Protein AF-A0A9C7CEQ0-F1 (afdb_monomer_lite)

Radius of gyration: 39.64 Å; chains: 1; bounding box: 91×152×67 Å

Structure (mmCIF, N/CA/C/O backbone):
data_AF-A0A9C7CEQ0-F1
#
_entry.id   AF-A0A9C7CEQ0-F1
#
loop_
_atom_site.group_PDB
_atom_site.id
_atom_site.type_symbol
_atom_site.label_atom_id
_atom_site.label_alt_id
_atom_site.label_comp_id
_atom_site.label_asym_id
_atom_site.label_entity_id
_atom_site.label_seq_id
_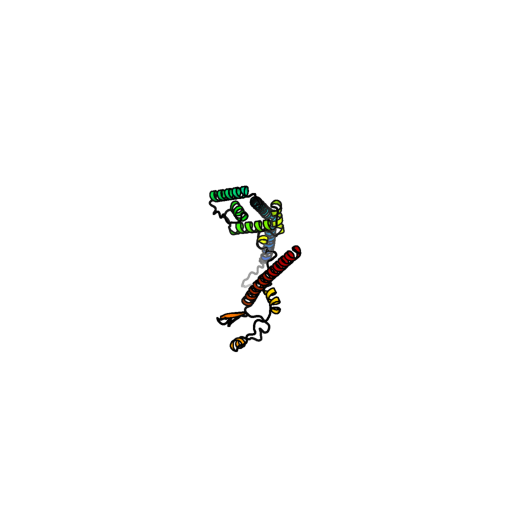atom_site.pdbx_PDB_ins_code
_atom_site.Cartn_x
_atom_site.Cartn_y
_atom_site.Cartn_z
_atom_site.occupancy
_atom_site.B_iso_or_equiv
_atom_site.auth_seq_id
_atom_site.auth_comp_id
_atom_site.auth_asym_id
_atom_site.auth_atom_id
_atom_site.pdbx_PDB_model_num
ATOM 1 N N . MET A 1 1 ? 65.829 101.430 -31.791 1.00 40.03 1 MET A N 1
ATOM 2 C CA . MET A 1 1 ? 65.651 100.813 -33.121 1.00 40.03 1 MET A CA 1
ATOM 3 C C . MET A 1 1 ? 64.363 100.009 -33.039 1.00 40.03 1 MET A C 1
ATOM 5 O O . MET A 1 1 ? 64.304 99.081 -32.248 1.00 40.03 1 MET A O 1
ATOM 9 N N . ASN A 1 2 ? 63.306 100.500 -33.686 1.00 38.31 2 ASN A N 1
ATOM 10 C CA . ASN A 1 2 ? 61.905 100.096 -33.511 1.00 38.31 2 ASN A CA 1
ATOM 11 C C . ASN A 1 2 ? 61.427 99.302 -34.740 1.00 38.31 2 ASN A C 1
ATOM 13 O O . ASN A 1 2 ? 61.714 99.729 -35.856 1.00 38.31 2 ASN A O 1
ATOM 17 N N . THR A 1 3 ? 60.672 98.219 -34.539 1.00 38.00 3 THR A N 1
ATOM 18 C CA . THR A 1 3 ? 59.706 97.583 -35.480 1.00 38.00 3 THR A CA 1
ATOM 19 C C . THR A 1 3 ? 59.071 96.418 -34.698 1.00 38.00 3 THR A C 1
ATOM 21 O O . THR A 1 3 ? 59.780 95.487 -34.349 1.00 38.00 3 THR A O 1
ATOM 24 N N . LEU A 1 4 ? 57.880 96.480 -34.087 1.00 37.47 4 LEU A N 1
ATOM 25 C CA . LEU A 1 4 ? 56.490 96.680 -34.539 1.00 37.47 4 LEU A CA 1
ATOM 26 C C . LEU A 1 4 ? 55.966 95.695 -35.608 1.00 37.47 4 LEU A C 1
ATOM 28 O O . LEU A 1 4 ? 56.275 95.835 -36.784 1.00 37.47 4 LEU A O 1
ATOM 32 N N . MET A 1 5 ? 55.034 94.849 -35.129 1.00 36.44 5 MET A N 1
ATOM 33 C CA . MET A 1 5 ? 53.676 94.563 -35.648 1.00 36.44 5 MET A CA 1
ATOM 34 C C . MET A 1 5 ? 53.351 93.285 -36.461 1.00 36.44 5 MET A C 1
ATOM 36 O O . MET A 1 5 ? 53.980 92.978 -37.465 1.00 36.44 5 MET A O 1
ATOM 40 N N . ASN A 1 6 ? 52.206 92.707 -36.031 1.00 36.84 6 ASN A N 1
ATOM 41 C CA . ASN A 1 6 ? 51.190 91.838 -36.672 1.00 36.84 6 ASN A CA 1
ATOM 42 C C . ASN A 1 6 ? 51.368 90.305 -36.568 1.00 36.84 6 ASN A C 1
ATOM 44 O O . ASN A 1 6 ? 52.335 89.760 -37.079 1.00 36.84 6 ASN A O 1
ATOM 48 N N . ALA A 1 7 ? 50.567 89.596 -35.744 1.00 40.81 7 ALA A N 1
ATOM 49 C CA . ALA A 1 7 ? 49.148 89.157 -35.900 1.00 40.81 7 ALA A CA 1
ATOM 50 C C . ALA A 1 7 ? 49.041 87.964 -36.891 1.00 40.81 7 ALA A C 1
ATOM 52 O O . ALA A 1 7 ? 49.636 88.032 -37.955 1.00 40.81 7 ALA A O 1
ATOM 53 N N . VAL A 1 8 ? 48.391 86.817 -36.634 1.00 35.06 8 VAL A N 1
ATOM 54 C CA . VAL A 1 8 ? 47.000 86.547 -36.211 1.00 35.06 8 VAL A CA 1
ATOM 55 C C . VAL A 1 8 ? 46.866 85.086 -35.698 1.00 35.06 8 VAL A C 1
ATOM 57 O O . VAL A 1 8 ? 47.654 84.213 -36.047 1.00 35.06 8 VAL A O 1
ATOM 60 N N . GLU A 1 9 ? 45.843 84.889 -34.866 1.00 39.41 9 GLU A N 1
ATOM 61 C CA . GLU A 1 9 ? 45.249 83.712 -34.202 1.00 39.41 9 GLU A CA 1
ATOM 62 C C . GLU A 1 9 ? 45.151 82.378 -34.978 1.00 39.41 9 GLU A C 1
ATOM 64 O O . GLU A 1 9 ? 44.884 82.379 -36.176 1.00 39.41 9 GLU A O 1
ATOM 69 N N . THR A 1 10 ? 45.151 81.236 -34.261 1.00 35.00 10 THR A N 1
ATOM 70 C CA . THR A 1 10 ? 43.957 80.348 -34.169 1.00 35.00 10 THR A CA 1
ATOM 71 C C . THR A 1 10 ? 44.070 79.251 -33.085 1.00 35.00 10 THR A C 1
ATOM 73 O O . THR A 1 10 ? 44.996 78.449 -33.068 1.00 35.00 10 THR A O 1
ATOM 76 N N . THR A 1 11 ? 43.082 79.261 -32.180 1.00 35.56 11 THR A N 1
ATOM 77 C CA . THR A 1 11 ? 42.392 78.151 -31.475 1.00 35.56 11 THR A CA 1
ATOM 78 C C . THR A 1 11 ? 43.090 76.808 -31.216 1.00 35.56 11 THR A C 1
ATOM 80 O O . THR A 1 11 ? 43.287 76.019 -32.131 1.00 35.56 11 THR A O 1
ATOM 83 N N . ALA A 1 12 ? 43.211 76.436 -29.934 1.00 36.47 12 ALA A N 1
ATOM 84 C CA . ALA A 1 12 ? 42.316 75.463 -29.278 1.00 36.47 12 ALA A CA 1
ATOM 85 C C . ALA A 1 12 ? 42.813 75.134 -27.856 1.00 36.47 12 ALA A C 1
ATOM 87 O O . ALA A 1 12 ? 43.975 74.812 -27.623 1.00 36.47 12 ALA A O 1
ATOM 88 N N . THR A 1 13 ? 41.901 75.223 -26.894 1.00 36.41 13 THR A N 1
ATOM 89 C CA . THR A 1 13 ? 42.075 74.905 -25.474 1.00 36.41 13 THR A CA 1
ATOM 90 C C . THR A 1 13 ? 42.311 73.412 -25.241 1.00 36.41 13 THR A C 1
ATOM 92 O O . THR A 1 13 ? 41.391 72.620 -25.427 1.00 36.41 13 THR A O 1
ATOM 95 N N . ASN A 1 14 ? 43.482 73.040 -24.721 1.00 39.12 14 ASN A N 1
ATOM 96 C CA . ASN A 1 14 ? 43.695 71.752 -24.056 1.00 39.12 14 ASN A CA 1
ATOM 97 C C . ASN A 1 14 ? 43.699 71.960 -22.536 1.00 39.12 14 ASN A C 1
ATOM 99 O O . ASN A 1 14 ? 44.754 72.023 -21.910 1.00 39.12 14 ASN A O 1
ATOM 103 N N . ASN A 1 15 ? 42.508 72.063 -21.940 1.00 42.56 15 ASN A N 1
ATOM 104 C CA . ASN A 1 15 ? 42.350 71.858 -20.502 1.00 42.56 15 ASN A CA 1
ATOM 105 C C . ASN A 1 15 ? 42.186 70.358 -20.247 1.00 42.56 15 ASN A C 1
ATOM 107 O O . ASN A 1 15 ? 41.111 69.792 -20.431 1.00 42.56 15 ASN A O 1
ATOM 111 N N . VAL A 1 16 ? 43.270 69.723 -19.812 1.00 45.09 16 VAL A N 1
ATOM 112 C CA . VAL A 1 16 ? 43.238 68.388 -19.218 1.00 45.09 16 VAL A CA 1
ATOM 113 C C . VAL A 1 16 ? 42.640 68.518 -17.817 1.00 45.09 16 VAL A C 1
ATOM 115 O O . VAL A 1 16 ? 43.297 69.019 -16.910 1.00 45.09 16 VAL A O 1
ATOM 118 N N . VAL A 1 17 ? 41.410 68.042 -17.623 1.00 47.09 17 VAL A N 1
ATOM 119 C CA . VAL A 1 17 ? 40.952 67.566 -16.312 1.00 47.09 17 VAL A CA 1
ATOM 120 C C . VAL A 1 17 ? 40.347 66.187 -16.524 1.00 47.09 17 VAL A C 1
ATOM 122 O O . VAL A 1 17 ? 39.273 66.030 -17.099 1.00 47.09 17 VAL A O 1
ATOM 125 N N . LEU A 1 18 ? 41.107 65.189 -16.086 1.00 50.94 18 LEU A N 1
ATOM 126 C CA . LEU A 1 18 ? 40.718 63.792 -15.994 1.00 50.94 18 LEU A CA 1
ATOM 127 C C . LEU A 1 18 ? 39.465 63.672 -15.123 1.00 50.94 18 LEU A C 1
ATOM 129 O O . LEU A 1 18 ? 39.511 63.972 -13.932 1.00 50.94 18 LEU A O 1
ATOM 133 N N . ASN A 1 19 ? 38.368 63.188 -15.695 1.00 46.47 19 ASN A N 1
ATOM 134 C CA . ASN A 1 19 ? 37.317 62.565 -14.902 1.00 46.47 19 ASN A CA 1
ATOM 135 C C . ASN A 1 19 ? 36.720 61.380 -15.663 1.00 46.47 19 ASN A C 1
ATOM 137 O O . ASN A 1 19 ? 35.542 61.369 -16.020 1.00 46.47 19 ASN A O 1
ATOM 141 N N . ASP A 1 20 ? 37.559 60.373 -15.904 1.00 45.44 20 ASP A N 1
ATOM 142 C CA . ASP A 1 20 ? 37.075 59.041 -16.239 1.00 45.44 20 ASP A CA 1
ATOM 143 C C . ASP A 1 20 ? 36.383 58.462 -15.004 1.00 45.44 20 ASP A C 1
ATOM 145 O O . ASP A 1 20 ? 37.008 57.969 -14.061 1.00 45.44 20 ASP A O 1
ATOM 149 N N . LYS A 1 21 ? 35.049 58.509 -15.008 1.00 45.31 21 LYS A N 1
ATOM 150 C CA . LYS A 1 21 ? 34.253 57.591 -14.198 1.00 45.31 21 LYS A CA 1
ATOM 151 C C . LYS A 1 21 ? 34.567 56.179 -14.684 1.00 45.31 21 LYS A C 1
ATOM 153 O O . LYS A 1 21 ? 34.025 55.733 -15.693 1.00 45.31 21 LYS A O 1
ATOM 158 N N . MET A 1 22 ? 35.401 55.459 -13.939 1.00 41.03 22 MET A N 1
ATOM 159 C CA . MET A 1 22 ? 35.468 54.008 -14.054 1.00 41.03 22 MET A CA 1
ATOM 160 C C . MET A 1 22 ? 34.075 53.445 -13.758 1.00 41.03 22 MET A C 1
ATOM 162 O O . MET A 1 22 ? 33.611 53.464 -12.616 1.00 41.03 22 MET A O 1
ATOM 166 N N . ALA A 1 23 ? 33.395 52.960 -14.795 1.00 42.31 23 ALA A N 1
ATOM 167 C CA . ALA A 1 23 ? 32.248 52.083 -14.636 1.00 42.31 23 ALA A CA 1
ATOM 168 C C . ALA A 1 23 ? 32.724 50.851 -13.855 1.00 42.31 23 ALA A C 1
ATOM 170 O O . ALA A 1 23 ? 33.542 50.070 -14.342 1.00 42.31 23 ALA A O 1
ATOM 171 N N . GLN A 1 24 ? 32.279 50.724 -12.605 1.00 44.41 24 GLN A N 1
ATOM 172 C CA . GLN A 1 24 ? 32.677 49.611 -11.761 1.00 44.41 24 GLN A CA 1
ATOM 173 C C . GLN A 1 24 ? 32.138 48.295 -12.322 1.00 44.41 24 GLN A C 1
ATOM 175 O O . GLN A 1 24 ? 30.932 48.073 -12.410 1.00 44.41 24 GLN A O 1
ATOM 180 N N . ALA A 1 25 ? 33.056 47.385 -12.630 1.00 49.84 25 ALA A N 1
ATOM 181 C CA . ALA A 1 25 ? 32.772 45.969 -12.765 1.00 49.84 25 ALA A CA 1
ATOM 182 C C . ALA A 1 25 ? 32.557 45.353 -11.366 1.00 49.84 25 ALA A C 1
ATOM 184 O O . ALA A 1 25 ? 33.449 44.695 -10.838 1.00 49.84 25 ALA A O 1
ATOM 185 N N . SER A 1 26 ? 31.405 45.593 -10.728 1.00 48.88 26 SER A N 1
ATOM 186 C CA . SER A 1 26 ? 31.108 45.058 -9.381 1.00 48.88 26 SER A CA 1
ATOM 187 C C . SER A 1 26 ? 29.756 44.346 -9.230 1.00 48.88 26 SER A C 1
ATOM 189 O O . SER A 1 26 ? 29.472 43.804 -8.164 1.00 48.88 26 SER A O 1
ATOM 191 N N . ASP A 1 27 ? 28.951 44.222 -10.287 1.00 52.16 27 ASP A N 1
ATOM 192 C CA . ASP A 1 27 ? 27.544 43.821 -10.109 1.00 52.16 27 ASP A CA 1
ATOM 193 C C . ASP A 1 27 ? 27.256 42.304 -10.160 1.00 52.16 27 ASP A C 1
ATOM 195 O O . ASP A 1 27 ? 26.201 41.852 -9.727 1.00 52.16 27 ASP A O 1
ATOM 199 N N . LYS A 1 28 ? 28.183 41.458 -10.639 1.00 52.78 28 LYS A N 1
ATOM 200 C CA . LYS A 1 28 ? 27.935 39.997 -10.730 1.00 52.78 28 LYS A CA 1
ATOM 201 C C . LYS A 1 28 ? 28.341 39.205 -9.482 1.00 52.78 28 LYS A C 1
ATOM 203 O O . LYS A 1 28 ? 27.693 38.212 -9.158 1.00 52.78 28 LYS A O 1
ATOM 208 N N . SER A 1 29 ? 29.387 39.623 -8.765 1.00 56.84 29 SER A N 1
ATOM 209 C CA . SER A 1 29 ? 29.889 38.901 -7.583 1.00 56.84 29 SER A CA 1
ATOM 210 C C . SER A 1 29 ? 29.036 39.155 -6.338 1.00 56.84 29 SER A C 1
ATOM 212 O O . SER A 1 29 ? 28.739 38.219 -5.601 1.00 56.84 29 SER A O 1
ATOM 214 N N . HIS A 1 30 ? 28.568 40.390 -6.134 1.00 55.25 30 HIS A N 1
ATOM 215 C CA . HIS A 1 30 ? 27.697 40.744 -5.012 1.00 55.25 30 HIS A CA 1
ATOM 216 C C . HIS A 1 30 ? 26.319 40.067 -5.118 1.00 55.25 30 HIS A C 1
ATOM 218 O O . HIS A 1 30 ? 25.825 39.515 -4.137 1.00 55.25 30 HIS A O 1
ATOM 224 N N . VAL A 1 31 ? 25.733 40.013 -6.322 1.00 57.53 31 VAL A N 1
ATOM 225 C CA . VAL A 1 31 ? 24.459 39.315 -6.576 1.00 57.53 31 VAL A CA 1
ATOM 226 C C . VAL A 1 31 ? 24.580 37.806 -6.324 1.00 57.53 31 VAL A C 1
ATOM 228 O O . VAL A 1 31 ? 23.717 37.233 -5.662 1.00 57.53 31 VAL A O 1
ATOM 231 N N . ALA A 1 32 ? 25.669 37.163 -6.762 1.00 61.75 32 ALA A N 1
ATOM 232 C CA . ALA A 1 32 ? 25.901 35.735 -6.523 1.00 61.75 32 ALA A CA 1
ATOM 233 C C . ALA A 1 32 ? 26.154 35.404 -5.036 1.00 61.75 32 ALA A C 1
ATOM 235 O O . ALA A 1 32 ? 25.617 34.422 -4.524 1.00 61.75 32 ALA A O 1
ATOM 236 N N . ILE A 1 33 ? 26.916 36.240 -4.316 1.00 61.72 33 ILE A N 1
ATOM 237 C CA . ILE A 1 33 ? 27.158 36.083 -2.869 1.00 61.72 33 ILE A CA 1
ATOM 238 C C . ILE A 1 33 ? 25.854 36.253 -2.074 1.00 61.72 33 ILE A C 1
ATOM 240 O O . ILE A 1 33 ? 25.593 35.492 -1.141 1.00 61.72 33 ILE A O 1
ATOM 244 N N . ASN A 1 34 ? 25.009 37.212 -2.457 1.00 77.00 34 ASN A N 1
ATOM 245 C CA . ASN A 1 34 ? 23.714 37.431 -1.813 1.00 77.00 34 ASN A CA 1
ATOM 246 C C . ASN A 1 34 ? 22.713 36.310 -2.120 1.00 77.00 34 ASN A C 1
ATOM 248 O O . ASN A 1 34 ? 21.978 35.899 -1.224 1.00 77.00 34 ASN A O 1
ATOM 252 N N . ALA A 1 35 ? 22.735 35.750 -3.334 1.00 81.00 35 ALA A N 1
ATOM 253 C CA . ALA A 1 35 ? 21.936 34.577 -3.685 1.00 81.00 35 ALA A CA 1
ATOM 254 C C . ALA A 1 35 ? 22.348 33.335 -2.877 1.00 81.00 35 ALA A C 1
ATOM 256 O O . ALA A 1 35 ? 21.486 32.638 -2.349 1.00 81.00 35 ALA A O 1
ATOM 257 N N . GLY A 1 36 ? 23.652 33.086 -2.713 1.00 88.12 36 GLY A N 1
ATOM 258 C CA . GLY A 1 36 ? 24.150 31.975 -1.894 1.00 88.12 36 GLY A CA 1
ATOM 259 C C . GLY A 1 36 ? 23.735 32.085 -0.423 1.00 88.12 36 GLY A C 1
ATOM 260 O O 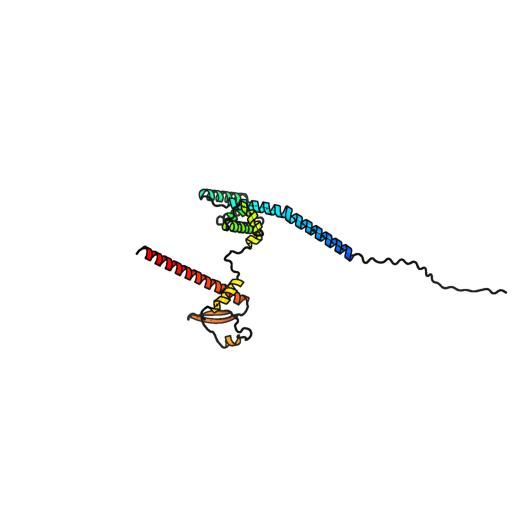. GLY A 1 36 ? 23.269 31.110 0.162 1.00 88.12 36 GLY A O 1
ATOM 261 N N . LYS A 1 37 ? 23.826 33.287 0.164 1.00 88.94 37 LYS A N 1
ATOM 262 C CA . LYS A 1 37 ? 23.358 33.541 1.539 1.00 88.94 37 LYS A CA 1
ATOM 263 C C . LYS A 1 37 ? 21.847 33.356 1.686 1.00 88.94 37 LYS A C 1
ATOM 265 O O . LYS A 1 37 ? 21.405 32.776 2.674 1.00 88.94 37 LYS A O 1
ATOM 270 N N . LEU A 1 38 ? 21.066 33.816 0.707 1.00 92.31 38 LEU A N 1
ATOM 271 C CA . LEU A 1 38 ? 19.616 33.625 0.701 1.00 92.31 38 LEU A CA 1
ATOM 272 C C . LEU A 1 38 ? 19.249 32.137 0.622 1.00 92.31 38 LEU A C 1
ATOM 274 O O . LEU A 1 38 ? 18.421 31.681 1.403 1.00 92.31 38 LEU A O 1
ATOM 278 N N . LEU A 1 39 ? 19.899 31.369 -0.258 1.00 94.62 39 LEU A N 1
ATOM 279 C CA . LEU A 1 39 ? 19.680 29.924 -0.372 1.00 94.62 39 LEU A CA 1
ATOM 280 C C . LEU A 1 39 ? 20.029 29.183 0.924 1.00 94.62 39 LEU A C 1
ATOM 282 O O . LEU A 1 39 ? 19.255 28.334 1.354 1.00 94.62 39 LEU A O 1
ATOM 286 N N . ALA A 1 40 ? 21.137 29.542 1.580 1.00 94.88 40 ALA A N 1
ATOM 287 C CA . ALA A 1 40 ? 21.509 28.963 2.871 1.00 94.88 40 ALA A CA 1
ATOM 288 C C . ALA A 1 40 ? 20.482 29.290 3.972 1.00 94.88 40 ALA A C 1
ATOM 290 O O . ALA A 1 40 ? 20.144 28.426 4.778 1.00 94.88 40 ALA A O 1
ATOM 291 N N . SER A 1 41 ? 19.938 30.513 3.982 1.00 95.12 41 SER A N 1
ATOM 292 C CA . SER A 1 41 ? 18.856 30.888 4.903 1.00 95.12 41 SER A CA 1
ATOM 293 C C . SER A 1 41 ? 17.587 30.077 4.638 1.00 95.12 41 SER A C 1
ATOM 295 O O . SER A 1 41 ? 17.008 29.532 5.569 1.00 95.12 41 SER A O 1
ATOM 297 N N . MET A 1 42 ? 17.182 29.940 3.371 1.00 96.62 42 MET A N 1
ATOM 298 C CA . MET A 1 42 ? 16.008 29.145 2.994 1.00 96.62 42 MET A CA 1
ATOM 299 C C . MET A 1 42 ? 16.186 27.658 3.324 1.00 96.62 42 MET A C 1
ATOM 301 O O . MET A 1 42 ? 15.228 26.984 3.700 1.00 96.62 42 MET A O 1
ATOM 305 N N . GLU A 1 43 ? 17.404 27.128 3.197 1.00 95.81 43 GLU A N 1
ATOM 306 C CA . GLU A 1 43 ? 17.721 25.770 3.629 1.00 95.81 43 GLU A CA 1
ATOM 307 C C . GLU A 1 43 ? 17.604 25.621 5.150 1.00 95.81 43 GLU A C 1
ATOM 309 O O . GLU A 1 43 ? 16.993 24.657 5.613 1.00 95.81 43 GLU A O 1
ATOM 314 N N . ALA A 1 44 ? 18.136 26.569 5.924 1.00 95.44 44 ALA A N 1
ATOM 315 C CA . ALA A 1 44 ? 18.005 26.564 7.377 1.00 95.44 44 ALA A CA 1
ATOM 316 C C . ALA A 1 44 ? 16.530 26.625 7.813 1.00 95.44 44 ALA A C 1
ATOM 318 O O . ALA A 1 44 ? 16.113 25.856 8.683 1.00 95.44 44 ALA A O 1
ATOM 319 N N . ASP A 1 45 ? 15.723 27.460 7.152 1.00 95.88 45 ASP A N 1
ATOM 320 C CA . ASP A 1 45 ? 14.279 27.551 7.386 1.00 95.88 45 ASP A CA 1
ATOM 321 C C . ASP A 1 45 ? 13.576 26.222 7.077 1.00 95.88 45 ASP A C 1
ATOM 323 O O . ASP A 1 45 ? 12.774 25.738 7.881 1.00 95.88 45 ASP A O 1
ATOM 327 N N . ARG A 1 46 ? 13.914 25.580 5.949 1.00 97.19 46 ARG A N 1
ATOM 328 C CA . ARG A 1 46 ? 13.398 24.251 5.586 1.00 97.19 46 ARG A CA 1
ATOM 329 C C . ARG A 1 46 ? 13.759 23.205 6.641 1.00 97.19 46 ARG A C 1
ATOM 331 O O . ARG A 1 46 ? 12.876 22.467 7.068 1.00 97.19 46 ARG A O 1
ATOM 338 N N . LEU A 1 47 ? 15.020 23.134 7.071 1.00 92.12 47 LEU A N 1
ATOM 339 C CA . LEU A 1 47 ? 15.479 22.166 8.076 1.00 92.12 47 LEU A CA 1
ATOM 340 C C . LEU A 1 47 ? 14.769 22.369 9.422 1.00 92.12 47 LEU A C 1
ATOM 342 O O . LEU A 1 47 ? 14.334 21.398 10.044 1.00 92.12 47 LEU A O 1
ATOM 346 N N . SER A 1 48 ? 14.601 23.625 9.842 1.00 94.94 48 SER A N 1
ATOM 347 C CA . SER A 1 48 ? 13.848 23.985 11.048 1.00 94.94 48 SER A CA 1
ATOM 348 C C . SER A 1 48 ? 12.378 23.562 10.943 1.00 94.94 48 SER A C 1
ATOM 350 O O . SER A 1 48 ? 11.834 22.923 11.847 1.00 94.94 48 SER A O 1
ATOM 352 N N . TRP A 1 49 ? 11.738 23.832 9.801 1.00 96.62 49 TRP A N 1
ATOM 353 C CA . TRP A 1 49 ? 10.362 23.413 9.536 1.00 96.62 49 TRP A CA 1
ATOM 354 C C . TRP A 1 49 ? 10.201 21.883 9.523 1.00 96.62 49 TRP A C 1
ATOM 356 O O . TRP A 1 49 ? 9.256 21.366 10.127 1.00 96.62 49 TRP A O 1
ATOM 366 N N . GLU A 1 50 ? 11.126 21.159 8.886 1.00 87.62 50 GLU A N 1
ATOM 367 C CA . GLU A 1 50 ? 11.131 19.693 8.805 1.00 87.62 50 GLU A CA 1
ATOM 368 C C . GLU A 1 50 ? 11.238 19.041 10.189 1.00 87.62 50 GLU A C 1
ATOM 370 O O . GLU A 1 50 ? 10.482 18.115 10.498 1.00 87.62 50 GLU A O 1
ATOM 375 N N . GLN A 1 51 ? 12.143 19.541 11.034 1.00 82.88 51 GLN A N 1
ATOM 376 C CA . GLN A 1 51 ? 12.391 18.999 12.374 1.00 82.88 51 GLN A CA 1
ATOM 377 C C . GLN A 1 51 ? 11.346 19.442 13.406 1.00 82.88 51 GLN A C 1
ATOM 379 O O . GLN A 1 51 ? 11.083 18.708 14.359 1.00 82.88 51 GLN A O 1
ATOM 384 N N . GLY A 1 52 ? 10.742 20.615 13.212 1.00 92.94 52 GLY A N 1
ATOM 385 C CA . GLY A 1 52 ? 9.703 21.164 14.074 1.00 92.94 52 GLY A CA 1
ATOM 386 C C . GLY A 1 52 ? 8.298 20.807 13.593 1.00 92.94 52 GLY A C 1
ATOM 387 O O . GLY A 1 52 ? 7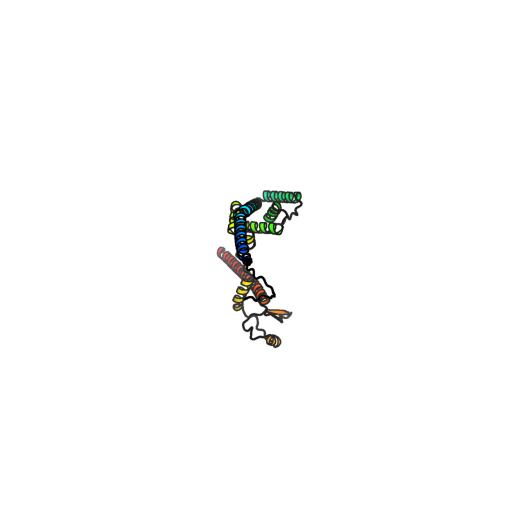.776 19.722 13.858 1.00 92.94 52 GLY A O 1
ATOM 388 N N . ALA A 1 53 ? 7.661 21.755 12.903 1.00 94.56 53 ALA A N 1
ATOM 389 C CA . ALA A 1 53 ? 6.235 21.705 12.584 1.00 94.56 53 ALA A CA 1
ATOM 390 C C . ALA A 1 53 ? 5.842 20.493 11.722 1.00 94.56 53 ALA A C 1
ATOM 392 O O . ALA A 1 53 ? 4.807 19.870 11.969 1.00 94.56 53 ALA A O 1
ATOM 393 N N . TYR A 1 54 ? 6.659 20.128 10.730 1.00 89.06 54 TYR A N 1
ATOM 394 C CA . TYR A 1 54 ? 6.368 18.990 9.859 1.00 89.06 54 TYR A CA 1
ATOM 395 C C . TYR A 1 54 ? 6.408 17.662 10.624 1.00 89.06 54 TYR A C 1
ATOM 397 O O . TYR A 1 54 ? 5.471 16.861 10.528 1.00 89.06 54 TYR A O 1
ATOM 405 N N . LYS A 1 55 ? 7.456 17.434 11.429 1.00 84.75 55 LYS A N 1
ATOM 406 C CA . LYS A 1 55 ? 7.568 16.242 12.279 1.00 84.75 55 LYS A CA 1
ATOM 407 C C . LYS A 1 55 ? 6.430 16.166 13.297 1.00 84.75 55 LYS A C 1
ATOM 409 O O . LYS A 1 55 ? 5.789 15.121 13.397 1.00 84.75 55 LYS A O 1
ATOM 414 N N . ALA A 1 56 ? 6.125 17.266 13.987 1.00 92.44 56 ALA A N 1
ATOM 415 C CA . ALA A 1 56 ? 5.033 17.325 14.959 1.00 92.44 56 ALA A CA 1
ATOM 416 C C . ALA A 1 56 ? 3.672 16.991 14.321 1.00 92.44 56 ALA A C 1
ATOM 418 O O . ALA A 1 56 ? 2.952 16.120 14.809 1.00 92.44 56 ALA A O 1
ATOM 419 N N . SER A 1 57 ? 3.360 17.591 13.168 1.00 94.38 57 SER A N 1
ATOM 420 C CA . SER A 1 57 ? 2.119 17.307 12.436 1.00 94.38 57 SER A CA 1
ATOM 421 C C . SER A 1 57 ? 2.022 15.840 11.994 1.00 94.38 57 SER A C 1
ATOM 423 O O . SER A 1 57 ? 0.964 15.209 12.094 1.00 94.38 57 SER A O 1
ATOM 425 N N . ASN A 1 58 ? 3.134 15.256 11.533 1.00 90.50 58 ASN A N 1
ATOM 426 C CA . ASN A 1 58 ? 3.184 13.841 11.174 1.00 90.50 58 ASN A CA 1
ATOM 427 C C . ASN A 1 58 ? 2.974 12.926 12.386 1.00 90.50 58 ASN A C 1
ATOM 429 O O . ASN A 1 58 ? 2.259 11.929 12.258 1.00 90.50 58 ASN A O 1
ATOM 433 N N . LEU A 1 59 ? 3.549 13.266 13.541 1.00 89.06 59 LEU A N 1
ATOM 434 C CA . LEU A 1 59 ? 3.375 12.518 14.782 1.00 89.06 59 LEU A CA 1
ATOM 435 C C . LEU A 1 59 ? 1.905 12.512 15.221 1.00 89.06 59 LEU A C 1
ATOM 437 O O . LEU A 1 59 ? 1.344 11.442 15.451 1.00 89.06 59 LEU A O 1
ATOM 441 N N . GLU A 1 60 ? 1.249 13.673 15.253 1.00 94.19 60 GLU A N 1
ATOM 442 C CA . GLU A 1 60 ? -0.177 13.786 15.596 1.00 94.19 60 GLU A CA 1
ATOM 443 C C . GLU A 1 60 ? -1.064 12.979 14.639 1.00 94.19 60 GLU A C 1
ATOM 445 O O . GLU A 1 60 ? -1.961 12.237 15.056 1.00 94.19 60 GLU A O 1
ATOM 450 N N . ARG A 1 61 ? -0.780 13.046 13.332 1.00 95.25 61 ARG A N 1
ATOM 451 C CA . ARG A 1 61 ? -1.461 12.210 12.337 1.00 95.25 61 ARG A CA 1
ATOM 452 C C . ARG A 1 61 ? -1.253 10.722 12.625 1.00 95.25 61 ARG A C 1
ATOM 454 O O . ARG A 1 61 ? -2.210 9.951 12.547 1.00 95.25 61 ARG A O 1
ATOM 461 N N . ASN A 1 62 ? -0.028 10.300 12.927 1.00 93.44 62 ASN A N 1
ATOM 462 C CA . ASN A 1 62 ? 0.284 8.900 13.207 1.00 93.44 62 ASN A CA 1
ATOM 463 C C . ASN A 1 62 ? -0.407 8.420 14.499 1.00 93.44 62 ASN A C 1
ATOM 465 O O . ASN A 1 62 ? -0.913 7.299 14.537 1.00 93.44 62 ASN A O 1
ATOM 469 N N . GLN A 1 63 ? -0.546 9.279 15.512 1.00 94.38 63 GLN A N 1
ATOM 470 C CA . GLN A 1 63 ? -1.346 8.998 16.711 1.00 94.38 63 GLN A CA 1
ATOM 471 C C . GLN A 1 63 ? -2.838 8.828 16.384 1.00 94.38 63 GLN A C 1
ATOM 473 O O . GLN A 1 63 ? -3.509 7.957 16.941 1.00 94.38 63 GLN A O 1
ATOM 478 N N . LEU A 1 64 ? -3.380 9.617 15.453 1.00 96.31 64 LEU A N 1
ATOM 479 C CA . LEU A 1 64 ? -4.758 9.438 14.991 1.00 96.31 64 LEU A CA 1
ATOM 480 C C . LEU A 1 64 ? -4.939 8.109 14.240 1.00 96.31 64 LEU A C 1
ATOM 482 O O . LEU A 1 64 ? -5.949 7.425 14.418 1.00 96.31 64 LEU A O 1
ATOM 486 N N . LEU A 1 65 ? -3.945 7.707 13.444 1.00 97.19 65 LEU A N 1
ATOM 487 C CA . LEU A 1 65 ? -3.916 6.390 12.804 1.00 97.19 65 LEU A CA 1
ATOM 488 C C . LEU A 1 65 ? -3.832 5.253 13.832 1.00 97.19 65 LEU A C 1
ATOM 490 O O . LEU A 1 65 ? -4.520 4.248 13.661 1.00 97.19 65 LEU A O 1
ATOM 494 N N . ALA A 1 66 ? -3.086 5.428 14.926 1.00 96.56 66 ALA A N 1
ATOM 495 C CA . ALA A 1 66 ? -3.028 4.461 16.024 1.00 96.56 66 ALA A CA 1
ATOM 496 C C . ALA A 1 66 ? -4.407 4.260 16.662 1.00 96.56 66 ALA A C 1
ATOM 498 O O . ALA A 1 66 ? -4.869 3.130 16.793 1.00 96.56 66 ALA A O 1
ATOM 499 N N . LYS A 1 67 ? -5.132 5.352 16.935 1.00 97.62 67 LYS A N 1
ATOM 500 C CA . LYS A 1 67 ? -6.523 5.288 17.422 1.00 97.62 67 LYS A CA 1
ATOM 501 C C . LYS A 1 67 ? -7.446 4.563 16.437 1.00 97.62 67 LYS A C 1
ATOM 503 O O . LYS A 1 67 ? -8.294 3.775 16.854 1.00 97.62 67 LYS A O 1
ATOM 508 N N . CYS A 1 68 ? -7.269 4.782 15.130 1.00 97.44 68 CYS A N 1
ATOM 509 C CA . CYS A 1 68 ? -8.018 4.052 14.101 1.00 97.44 68 CYS A CA 1
ATOM 510 C C . CYS A 1 68 ? -7.718 2.546 14.130 1.00 97.44 68 CYS A C 1
ATOM 512 O O . CYS A 1 68 ? -8.633 1.741 13.937 1.00 97.44 68 CYS A O 1
ATOM 514 N N . LEU A 1 69 ? -6.458 2.165 14.359 1.00 96.75 69 LEU A N 1
ATOM 515 C CA . LEU A 1 69 ? -6.045 0.768 14.474 1.00 96.75 69 LEU A CA 1
ATOM 516 C C . LEU A 1 69 ? -6.665 0.114 15.712 1.00 96.75 69 LEU A C 1
ATOM 518 O O . LEU A 1 69 ? -7.313 -0.919 15.568 1.00 96.75 69 LEU A O 1
ATOM 522 N N . THR A 1 70 ? -6.578 0.759 16.881 1.00 96.69 70 THR A N 1
ATOM 523 C CA . THR A 1 70 ? -7.226 0.299 18.123 1.00 96.69 70 THR A CA 1
ATOM 524 C C . THR A 1 70 ? -8.724 0.088 17.923 1.00 96.69 70 THR A C 1
ATOM 526 O O . THR A 1 70 ? -9.244 -0.987 18.206 1.00 96.69 70 THR A O 1
ATOM 529 N N . PHE A 1 71 ? -9.425 1.075 17.356 1.00 96.69 71 PHE A N 1
ATOM 530 C CA . PHE A 1 71 ? -10.865 0.969 17.106 1.00 96.69 71 PHE A CA 1
ATOM 531 C C . PHE A 1 71 ? -11.212 -0.173 16.135 1.00 96.69 71 PHE A C 1
ATOM 533 O O . PHE A 1 71 ? -12.313 -0.721 16.182 1.00 96.69 71 PHE A O 1
ATOM 540 N N . SER A 1 72 ? -10.284 -0.542 15.248 1.00 95.75 72 SER A N 1
ATOM 541 C CA . SER A 1 72 ? -10.452 -1.612 14.257 1.00 95.75 72 SER A CA 1
ATOM 542 C C . SER A 1 72 ? -10.067 -3.004 14.768 1.00 95.75 72 SER A C 1
ATOM 544 O O . SER A 1 72 ? -10.176 -3.954 13.994 1.00 95.75 72 SER A O 1
ATOM 546 N N . GLY A 1 73 ? -9.641 -3.127 16.029 1.00 92.81 73 GLY A N 1
ATOM 547 C CA . GLY A 1 73 ? -9.173 -4.376 16.628 1.00 92.81 73 GLY A CA 1
ATOM 548 C C . GLY A 1 73 ? -10.217 -5.495 16.679 1.00 92.81 73 GLY A C 1
ATOM 549 O O . GLY A 1 73 ? -11.392 -5.324 16.324 1.00 92.81 73 GLY A O 1
ATOM 550 N N . GLU A 1 74 ? -9.770 -6.667 17.110 1.00 91.25 74 GLU A N 1
ATOM 551 C CA . GLU A 1 74 ? -10.635 -7.827 17.316 1.00 91.25 74 GLU A CA 1
ATOM 552 C C . GLU A 1 74 ? -11.609 -7.570 18.472 1.00 91.25 74 GLU A C 1
ATOM 554 O O . GLU A 1 74 ? -11.265 -6.934 19.464 1.00 91.25 74 GLU A O 1
ATOM 559 N N . LEU A 1 75 ? -12.852 -8.014 18.304 1.00 93.31 75 LEU A N 1
ATOM 560 C CA . LEU A 1 75 ? -13.946 -7.845 19.259 1.00 93.31 75 LEU A CA 1
ATOM 561 C C . LEU A 1 75 ? -14.828 -9.092 19.213 1.00 93.31 75 LEU A C 1
ATOM 563 O O . LEU A 1 75 ? -14.855 -9.791 18.194 1.00 93.31 75 LEU A O 1
ATOM 567 N N . SER A 1 76 ? -15.628 -9.323 20.256 1.00 95.38 76 SER A N 1
ATOM 568 C CA . SER A 1 76 ? -16.661 -10.360 20.214 1.00 95.38 76 SER A CA 1
ATOM 569 C C . SER A 1 76 ? -17.680 -10.102 19.090 1.00 95.38 76 SER A C 1
ATOM 571 O O . SER A 1 76 ? -17.773 -9.006 18.520 1.00 95.38 76 SER A O 1
ATOM 573 N N . VAL A 1 77 ? -18.495 -11.109 18.756 1.00 92.69 77 VAL A N 1
ATOM 574 C CA . VAL A 1 77 ? -19.530 -10.977 17.714 1.00 92.69 77 VAL A CA 1
ATOM 575 C C . VAL A 1 77 ? -20.545 -9.880 18.063 1.00 92.69 77 VAL A C 1
ATOM 577 O O . VAL A 1 77 ? -20.953 -9.121 17.181 1.00 92.69 77 VAL A O 1
ATOM 580 N N . ALA A 1 78 ? -20.941 -9.773 19.335 1.00 94.75 78 ALA A N 1
ATOM 581 C CA . ALA A 1 78 ? -21.899 -8.770 19.797 1.00 94.75 78 ALA A CA 1
ATOM 582 C C . ALA A 1 78 ? -21.328 -7.347 19.667 1.00 94.75 78 ALA A C 1
ATOM 584 O O . ALA A 1 78 ? -21.935 -6.487 19.024 1.00 94.75 78 ALA A O 1
ATOM 585 N N . GLU A 1 79 ? -20.115 -7.127 20.172 1.00 94.94 79 GLU A N 1
ATOM 586 C CA . GLU A 1 79 ? -19.427 -5.833 20.102 1.00 94.94 79 GLU A CA 1
ATOM 587 C C . GLU A 1 79 ? -19.099 -5.437 18.655 1.00 94.94 79 GLU A C 1
ATOM 589 O O . GLU A 1 79 ? -19.253 -4.280 18.263 1.00 94.94 79 GLU A O 1
ATOM 594 N N . SER A 1 80 ? -18.725 -6.398 17.804 1.00 93.62 80 SER A N 1
ATOM 595 C CA . SER A 1 80 ? -18.482 -6.159 16.376 1.00 93.62 80 SER A CA 1
ATOM 596 C C . SER A 1 80 ? -19.733 -5.683 15.630 1.00 93.62 80 SER A C 1
ATOM 598 O O . SER A 1 80 ? -19.634 -4.817 14.746 1.00 93.62 80 SER A O 1
ATOM 600 N N . LYS A 1 81 ? -20.915 -6.216 15.979 1.00 93.81 81 LYS A N 1
ATOM 601 C CA . LYS A 1 81 ? -22.204 -5.744 15.446 1.00 93.81 81 LYS A CA 1
ATOM 602 C C . LYS A 1 81 ? -22.493 -4.321 15.917 1.00 93.81 81 LYS A C 1
ATOM 604 O O . LYS A 1 81 ? -22.806 -3.472 15.084 1.00 93.81 81 LYS A O 1
ATOM 609 N N . GLN A 1 82 ? -22.309 -4.043 17.208 1.00 95.69 82 GLN A N 1
ATOM 610 C CA . GLN A 1 82 ? -22.523 -2.712 17.779 1.00 95.69 82 GLN A CA 1
ATOM 611 C C . GLN A 1 82 ? -21.588 -1.662 17.161 1.00 95.69 82 GLN A C 1
ATOM 613 O O . GLN A 1 82 ? -22.046 -0.604 16.733 1.00 95.69 82 GLN A O 1
ATOM 618 N N . ARG A 1 83 ? -20.298 -1.984 16.991 1.00 96.25 83 ARG A N 1
ATOM 619 C CA . ARG A 1 83 ? -19.322 -1.134 16.290 1.00 96.25 83 ARG A CA 1
ATOM 620 C C . ARG A 1 83 ? -19.736 -0.847 14.849 1.00 96.25 83 ARG A C 1
ATOM 622 O O . ARG A 1 83 ? -19.614 0.283 14.380 1.00 96.25 83 ARG A O 1
ATOM 629 N N . SER A 1 84 ? -20.216 -1.862 14.131 1.00 94.38 84 SER A N 1
ATOM 630 C CA . SER A 1 84 ? -20.663 -1.688 12.744 1.00 94.38 84 SER A CA 1
ATOM 631 C C . SER A 1 84 ? -21.899 -0.790 12.648 1.00 94.38 84 SER A C 1
ATOM 633 O O . SER A 1 84 ? -21.951 0.042 11.746 1.00 94.38 84 SER A O 1
ATOM 635 N N . ALA A 1 85 ? -22.845 -0.912 13.585 1.00 95.62 85 ALA A N 1
ATOM 636 C CA . ALA A 1 85 ? -24.016 -0.039 13.662 1.00 95.62 85 ALA A CA 1
ATOM 637 C C . ALA A 1 85 ? -23.628 1.413 13.991 1.00 95.62 85 ALA A C 1
ATOM 639 O O . ALA A 1 85 ? -24.093 2.339 13.329 1.00 95.62 85 ALA A O 1
ATOM 640 N N . ALA A 1 86 ? -22.713 1.614 14.945 1.00 96.81 86 ALA A N 1
ATOM 641 C CA . ALA A 1 86 ? -22.199 2.938 15.293 1.00 96.81 86 ALA A CA 1
ATOM 642 C C . ALA A 1 86 ? -21.488 3.614 14.105 1.00 96.81 86 ALA A C 1
ATOM 644 O O . ALA A 1 86 ? -21.712 4.793 13.839 1.00 96.81 86 ALA A O 1
ATOM 645 N N . LEU A 1 87 ? -20.678 2.867 13.342 1.00 96.81 87 LEU A N 1
ATOM 646 C CA . LEU A 1 87 ? -20.050 3.381 12.120 1.00 96.81 87 LEU A CA 1
ATOM 647 C C . LEU A 1 87 ? -21.083 3.765 11.059 1.00 96.81 87 LEU A C 1
ATOM 649 O O . LEU A 1 87 ? -20.942 4.799 10.415 1.00 96.81 87 LEU A O 1
ATOM 653 N N . GLU A 1 88 ? -22.109 2.945 10.854 1.00 96.50 88 GLU A N 1
ATOM 654 C CA . GLU A 1 88 ? -23.151 3.232 9.870 1.00 96.50 88 GLU A CA 1
ATOM 655 C C . GLU A 1 88 ? -23.941 4.500 10.228 1.00 96.50 88 GLU A C 1
ATOM 657 O O . GLU A 1 88 ? -24.129 5.365 9.369 1.00 96.50 88 GLU A O 1
ATOM 662 N N . ALA A 1 89 ? -24.303 4.667 11.505 1.00 97.44 89 ALA A N 1
ATOM 663 C CA . ALA A 1 89 ? -24.926 5.887 12.016 1.00 97.44 89 ALA A CA 1
ATOM 664 C C . ALA A 1 89 ? -24.022 7.116 11.816 1.00 97.44 89 ALA A C 1
ATOM 666 O O . ALA A 1 89 ? -24.449 8.111 11.229 1.00 97.44 89 ALA A O 1
ATOM 667 N N . PHE A 1 90 ? -22.742 7.011 12.188 1.00 96.88 90 PHE A N 1
ATOM 668 C CA . PHE A 1 90 ? -21.759 8.086 12.030 1.00 96.88 90 PHE A CA 1
ATOM 669 C C . PHE A 1 90 ? -21.592 8.527 10.567 1.00 96.88 90 PHE A C 1
ATOM 671 O O . PHE A 1 90 ? -21.445 9.719 10.278 1.00 96.88 90 PHE A O 1
ATOM 678 N N . PHE A 1 91 ? -21.603 7.572 9.630 1.00 96.31 91 PHE A N 1
ATOM 679 C CA . PHE A 1 91 ? -21.556 7.857 8.195 1.00 96.31 91 PHE A CA 1
ATOM 680 C C . PHE A 1 91 ? -22.823 8.568 7.723 1.00 96.31 91 PHE A C 1
ATOM 682 O O . PHE A 1 91 ? -22.722 9.524 6.954 1.00 96.31 91 PHE A O 1
ATOM 689 N N . LYS A 1 92 ? -23.997 8.122 8.185 1.00 95.75 92 LYS A N 1
ATOM 690 C CA . LYS A 1 92 ? -25.291 8.709 7.823 1.00 95.75 92 LYS A CA 1
ATOM 691 C C . LYS A 1 92 ? -25.389 10.169 8.265 1.00 95.75 92 LYS A C 1
ATOM 693 O O . LYS A 1 92 ? -25.728 11.012 7.442 1.00 95.75 92 LYS A O 1
ATOM 698 N N . GLU A 1 93 ? -25.020 10.472 9.508 1.00 96.38 93 GLU A N 1
ATOM 699 C CA . GLU A 1 93 ? -25.012 11.841 10.054 1.00 96.38 93 GLU A CA 1
ATOM 700 C C . GLU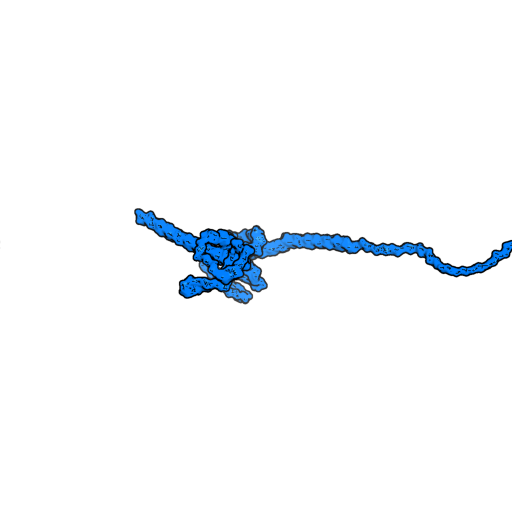 A 1 93 ? -24.141 12.809 9.242 1.00 96.38 93 GLU A C 1
ATOM 702 O O . GLU A 1 93 ? -24.441 13.994 9.151 1.00 96.38 93 GLU A O 1
ATOM 707 N N . ARG A 1 94 ? -23.065 12.306 8.625 1.00 94.44 94 ARG A N 1
ATOM 708 C CA . ARG A 1 94 ? -22.113 13.103 7.831 1.00 94.44 94 ARG A CA 1
ATOM 709 C C . ARG A 1 94 ? -22.362 13.043 6.324 1.00 94.44 94 ARG A C 1
ATOM 711 O O . ARG A 1 94 ? -21.566 13.578 5.556 1.00 94.44 94 ARG A O 1
ATOM 718 N N . GLY A 1 95 ? -23.414 12.355 5.875 1.00 93.31 95 GLY A N 1
ATOM 719 C CA . GLY A 1 95 ? -23.698 12.171 4.448 1.00 93.31 95 GLY A CA 1
ATOM 720 C C . GLY A 1 95 ? -22.641 11.344 3.700 1.00 93.31 95 GLY A C 1
ATOM 721 O O . GLY A 1 95 ? -22.476 11.469 2.486 1.00 93.31 95 GLY A O 1
ATOM 722 N N . TYR A 1 96 ? -21.880 10.497 4.396 1.00 93.00 96 TYR A N 1
ATOM 723 C CA . TYR A 1 96 ? -20.866 9.648 3.777 1.00 93.00 96 TYR A CA 1
ATOM 724 C C . TYR A 1 96 ? -21.478 8.360 3.224 1.00 93.00 96 TYR A C 1
ATOM 726 O O . TYR A 1 96 ? -22.223 7.656 3.902 1.00 93.00 96 TYR A O 1
ATOM 734 N N . LYS A 1 97 ? -21.076 7.963 2.008 1.00 90.69 97 LYS A N 1
ATOM 735 C CA . LYS A 1 97 ? -21.466 6.660 1.445 1.00 90.69 97 LYS A CA 1
ATOM 736 C C . LYS A 1 97 ? -20.847 5.512 2.246 1.00 90.69 97 LYS A C 1
ATOM 738 O O . LYS A 1 97 ? -19.639 5.263 2.123 1.00 90.69 97 LYS A O 1
ATOM 743 N N . TYR A 1 98 ? -21.677 4.794 2.996 1.00 92.62 98 TYR A N 1
ATOM 744 C CA . TYR A 1 98 ? -21.298 3.590 3.729 1.00 92.62 98 TYR A CA 1
ATOM 745 C C . TYR A 1 98 ? -21.229 2.368 2.798 1.00 92.62 98 TYR A C 1
ATOM 747 O O . TYR A 1 98 ? -22.023 2.225 1.870 1.00 92.62 98 TYR A O 1
ATOM 755 N N . LYS A 1 99 ? -20.232 1.502 3.009 1.00 92.56 99 LYS A N 1
ATOM 756 C CA . LYS A 1 99 ? -20.040 0.252 2.258 1.00 92.56 99 LYS A CA 1
ATOM 757 C C . LYS A 1 99 ? -19.794 -0.879 3.248 1.00 92.56 99 LYS A C 1
ATOM 759 O O . LYS A 1 99 ? -18.685 -0.993 3.768 1.00 92.56 99 LYS A O 1
ATOM 764 N N . LYS A 1 100 ? -20.816 -1.695 3.501 1.00 90.06 100 LYS A N 1
ATOM 765 C CA . LYS A 1 100 ? -20.794 -2.738 4.535 1.00 90.06 100 LYS A CA 1
ATOM 766 C C . LYS A 1 100 ? -19.701 -3.788 4.303 1.00 90.06 100 LYS A C 1
ATOM 768 O O . LYS A 1 100 ? -18.994 -4.129 5.245 1.00 90.06 100 LYS A O 1
ATOM 773 N N . ASP A 1 101 ? -19.488 -4.182 3.048 1.00 91.31 101 ASP A N 1
ATOM 774 C CA . ASP A 1 101 ? -18.515 -5.223 2.664 1.00 91.31 101 ASP A CA 1
ATOM 775 C C . ASP A 1 101 ? -17.060 -4.730 2.677 1.00 91.31 101 ASP A C 1
ATOM 777 O O . ASP A 1 101 ? -16.117 -5.486 2.455 1.00 91.31 101 ASP A O 1
ATOM 781 N N . SER A 1 102 ? -16.840 -3.435 2.921 1.00 91.75 102 SER A N 1
ATOM 782 C CA . SER A 1 102 ? -15.487 -2.899 3.045 1.00 91.75 102 SER A CA 1
ATOM 783 C C . SER A 1 102 ? -14.853 -3.306 4.375 1.00 91.75 102 SER A C 1
ATOM 785 O O . SER A 1 102 ? -15.488 -3.276 5.431 1.00 91.75 102 SER A O 1
ATOM 787 N N . HIS A 1 103 ? -13.553 -3.605 4.329 1.00 94.19 103 HIS A N 1
ATOM 788 C CA . HIS A 1 103 ? -12.746 -3.911 5.512 1.00 94.19 103 HIS A CA 1
ATOM 789 C C . HIS A 1 103 ? -12.950 -2.878 6.632 1.00 94.19 103 HIS A C 1
ATOM 791 O O . HIS A 1 103 ? -12.996 -1.675 6.352 1.00 94.19 103 HIS A O 1
ATOM 797 N N . ILE A 1 104 ? -12.992 -3.331 7.890 1.00 95.44 104 ILE A N 1
ATOM 798 C CA . ILE A 1 104 ? -13.254 -2.475 9.059 1.00 95.44 104 ILE A CA 1
ATOM 799 C C . ILE A 1 104 ? -12.302 -1.273 9.122 1.00 95.44 104 ILE A C 1
ATOM 801 O O . ILE A 1 104 ? -12.777 -0.143 9.112 1.00 95.44 104 ILE A O 1
ATOM 805 N N . ILE A 1 105 ? -10.985 -1.492 9.005 1.00 96.19 105 ILE A N 1
ATOM 806 C CA . ILE A 1 105 ? -9.977 -0.414 8.917 1.00 96.19 105 ILE A CA 1
ATOM 807 C C . ILE A 1 105 ? -10.341 0.642 7.865 1.00 96.19 105 ILE A C 1
ATOM 809 O O . ILE A 1 105 ? -10.254 1.836 8.127 1.00 96.19 105 ILE A O 1
ATOM 813 N N . ALA A 1 106 ? -10.773 0.234 6.668 1.00 95.50 106 ALA A N 1
ATOM 814 C CA . ALA A 1 106 ? -11.092 1.193 5.611 1.00 95.50 106 ALA A CA 1
ATOM 815 C C . ALA A 1 106 ? -12.347 2.017 5.940 1.00 95.50 106 ALA A C 1
ATOM 817 O O . ALA A 1 106 ? -12.400 3.202 5.612 1.00 95.50 106 ALA A O 1
ATOM 818 N N . ARG A 1 107 ? -13.341 1.411 6.605 1.00 95.88 107 ARG A N 1
ATOM 819 C CA . ARG A 1 107 ? -14.520 2.129 7.108 1.00 95.88 107 ARG A CA 1
ATOM 820 C C . ARG A 1 107 ? -14.131 3.122 8.206 1.00 95.88 107 ARG A C 1
ATOM 822 O O . ARG A 1 107 ? -14.547 4.272 8.136 1.00 95.88 107 ARG A O 1
ATOM 829 N N . VAL A 1 108 ? -13.290 2.714 9.155 1.00 96.94 108 VAL A N 1
ATOM 830 C CA . VAL A 1 108 ? -12.849 3.540 10.292 1.00 96.94 108 VAL A CA 1
ATOM 831 C C . VAL A 1 108 ? -12.009 4.729 9.834 1.00 96.94 108 VAL A C 1
ATOM 833 O O . VAL A 1 108 ? -12.336 5.868 10.153 1.00 96.94 108 VAL A O 1
ATOM 836 N N . VAL A 1 109 ? -10.984 4.500 9.008 1.00 96.69 109 VAL A N 1
ATOM 837 C CA . VAL A 1 109 ? -10.145 5.585 8.469 1.00 96.69 109 VAL A CA 1
ATOM 838 C C . VAL A 1 109 ? -10.995 6.580 7.679 1.00 96.69 109 VAL A C 1
ATOM 840 O O . VAL A 1 109 ? -10.821 7.787 7.816 1.00 96.69 109 VAL A O 1
ATOM 843 N N . ARG A 1 110 ? -11.957 6.106 6.881 1.00 95.19 110 ARG A N 1
ATOM 844 C CA . ARG A 1 110 ? -12.858 6.997 6.140 1.00 95.19 110 ARG A CA 1
ATOM 845 C C . ARG A 1 110 ? -13.819 7.766 7.051 1.00 95.19 110 ARG A C 1
ATOM 847 O O . ARG A 1 110 ? -14.153 8.899 6.724 1.00 95.19 110 ARG A O 1
ATOM 854 N N . ALA A 1 111 ? -14.240 7.187 8.175 1.00 95.38 111 ALA A N 1
ATOM 855 C CA . ALA A 1 111 ? -15.022 7.899 9.184 1.00 95.38 111 ALA A CA 1
ATOM 856 C C . ALA A 1 111 ? -14.235 9.107 9.718 1.00 95.38 111 ALA A C 1
ATOM 858 O O . ALA A 1 111 ? -14.741 10.225 9.733 1.00 95.38 111 ALA A O 1
ATOM 859 N N . VAL A 1 112 ? -12.975 8.876 10.091 1.00 95.44 112 VAL A N 1
ATOM 860 C CA . VAL A 1 112 ? -12.120 9.860 10.767 1.00 95.44 112 VAL A CA 1
ATOM 861 C C . VAL A 1 112 ? -11.589 10.931 9.810 1.00 95.44 112 VAL A C 1
ATOM 863 O O . VAL A 1 112 ? -11.648 12.116 10.118 1.00 95.44 112 VAL A O 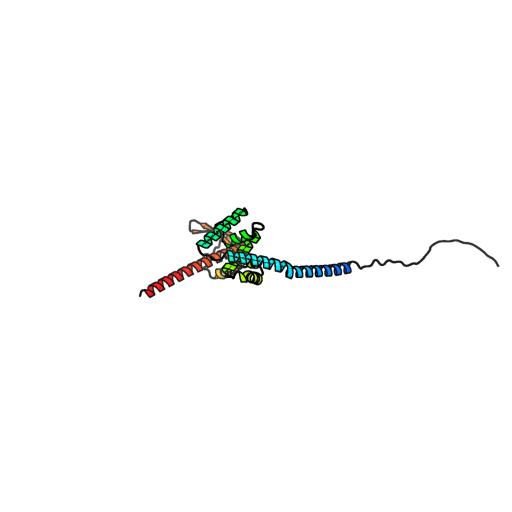1
ATOM 866 N N . PHE A 1 113 ? -11.095 10.534 8.636 1.00 94.00 113 PHE A N 1
ATOM 867 C CA . PHE A 1 113 ? -10.460 11.445 7.672 1.00 94.00 113 PHE A CA 1
ATOM 868 C C . PHE A 1 113 ? -11.418 11.964 6.584 1.00 94.00 113 PHE A C 1
ATOM 870 O O . PHE A 1 113 ? -11.026 12.783 5.748 1.00 94.00 113 PHE A O 1
ATOM 877 N N . GLY A 1 114 ? -12.668 11.494 6.584 1.00 89.75 114 GLY A N 1
ATOM 878 C CA . GLY A 1 114 ? -13.723 11.940 5.678 1.00 89.75 114 GLY A CA 1
ATOM 879 C C . GLY A 1 114 ? -13.464 11.630 4.200 1.00 89.75 114 GLY A C 1
ATOM 880 O O . GLY A 1 114 ? -12.763 10.683 3.839 1.00 89.75 114 GLY A O 1
ATOM 881 N N . ASN A 1 115 ? -14.063 12.443 3.322 1.00 82.50 115 ASN A N 1
ATOM 882 C CA . ASN A 1 115 ? -13.947 12.333 1.860 1.00 82.50 115 ASN A CA 1
ATOM 883 C C . ASN A 1 115 ? -13.055 13.424 1.230 1.00 82.50 115 ASN A C 1
ATOM 885 O O . ASN A 1 115 ? -13.168 13.665 0.033 1.00 82.50 115 ASN A O 1
ATOM 889 N N . ILE A 1 116 ? -12.175 14.069 2.006 1.00 80.81 116 ILE A N 1
ATOM 890 C CA . ILE A 1 116 ? -11.346 15.194 1.528 1.00 80.81 116 ILE A CA 1
ATOM 891 C C . ILE A 1 116 ? -10.368 14.737 0.436 1.00 80.81 116 ILE A C 1
ATOM 893 O O . ILE A 1 116 ? -10.286 15.338 -0.627 1.00 80.81 116 ILE A O 1
ATOM 897 N N . ASP A 1 117 ? -9.648 13.641 0.685 1.00 88.69 117 ASP A N 1
ATOM 898 C CA . ASP A 1 117 ? -8.722 13.052 -0.282 1.00 88.69 117 ASP A CA 1
ATOM 899 C C . ASP A 1 117 ? -8.831 11.527 -0.246 1.00 88.69 117 ASP A C 1
ATOM 901 O O . ASP A 1 117 ? -8.305 10.841 0.639 1.00 88.69 117 ASP A O 1
ATOM 905 N N . ARG A 1 118 ? -9.509 10.979 -1.259 1.00 88.50 118 ARG A N 1
ATOM 906 C CA . ARG A 1 118 ? -9.716 9.536 -1.397 1.00 88.50 118 ARG A CA 1
ATOM 907 C C . ARG A 1 118 ? -8.397 8.766 -1.527 1.00 88.50 118 ARG A C 1
ATOM 909 O O . ARG A 1 118 ? -8.321 7.634 -1.040 1.00 88.50 118 ARG A O 1
ATOM 916 N N . ARG A 1 119 ? -7.377 9.330 -2.186 1.00 90.00 119 ARG A N 1
ATOM 917 C CA . ARG A 1 119 ? -6.078 8.662 -2.371 1.00 90.00 119 ARG A CA 1
ATOM 918 C C . ARG A 1 119 ? -5.366 8.548 -1.032 1.00 90.00 119 ARG A C 1
ATOM 920 O O . ARG A 1 119 ? -4.924 7.457 -0.678 1.00 90.00 119 ARG A O 1
ATOM 927 N N . ARG A 1 120 ? -5.344 9.632 -0.258 1.00 91.38 120 ARG A N 1
ATOM 928 C CA . ARG A 1 120 ? -4.744 9.676 1.081 1.00 91.38 120 ARG A CA 1
ATOM 929 C C . ARG A 1 120 ? -5.428 8.723 2.063 1.00 91.38 120 ARG A C 1
ATOM 931 O O . ARG A 1 120 ? -4.754 7.916 2.695 1.00 91.38 120 ARG A O 1
ATOM 938 N N . VAL A 1 121 ? -6.762 8.734 2.110 1.00 93.56 121 VAL A N 1
ATOM 939 C CA . VAL A 1 121 ? -7.562 7.807 2.938 1.00 93.56 121 VAL A CA 1
ATOM 940 C C . VAL A 1 121 ? -7.276 6.345 2.581 1.00 93.56 121 VAL A C 1
ATOM 942 O O . VAL A 1 121 ? -7.125 5.503 3.465 1.00 93.56 121 VAL A O 1
ATOM 945 N N . SER A 1 122 ? -7.159 6.036 1.286 1.00 91.88 122 SER A N 1
ATOM 946 C CA . SER A 1 122 ? -6.842 4.677 0.829 1.00 91.88 122 SER A CA 1
ATOM 947 C C . SER A 1 122 ? -5.429 4.255 1.241 1.00 91.88 122 SER A C 1
ATOM 949 O O . SER A 1 122 ? -5.242 3.130 1.698 1.00 91.88 122 SER A O 1
ATOM 951 N N . THR A 1 123 ? -4.449 5.157 1.135 1.00 94.25 123 THR A N 1
ATOM 952 C CA . THR A 1 123 ? -3.076 4.915 1.596 1.00 94.25 123 THR A CA 1
ATOM 953 C C . THR A 1 123 ? -3.035 4.601 3.094 1.00 94.25 123 THR A C 1
ATOM 955 O O . THR A 1 123 ? -2.445 3.599 3.483 1.00 94.25 123 THR A O 1
ATOM 958 N N . TYR A 1 124 ? -3.713 5.386 3.934 1.00 95.62 124 TYR A N 1
ATOM 959 C CA . TYR A 1 124 ? -3.774 5.128 5.378 1.00 95.62 124 TYR A CA 1
ATOM 960 C C . TYR A 1 124 ? -4.384 3.764 5.701 1.00 95.62 124 TYR A C 1
ATOM 962 O O . TYR A 1 124 ? -3.847 3.022 6.519 1.00 95.62 124 TYR A O 1
ATOM 970 N N . ALA A 1 125 ? -5.471 3.395 5.020 1.00 94.81 125 ALA A N 1
ATOM 971 C CA . ALA A 1 125 ? -6.081 2.086 5.210 1.00 94.81 125 ALA A CA 1
ATOM 972 C C . ALA A 1 125 ? -5.135 0.933 4.824 1.00 94.81 125 ALA A C 1
ATOM 974 O O . ALA A 1 125 ? -5.159 -0.103 5.482 1.00 94.81 125 ALA A O 1
ATOM 975 N N . LEU A 1 126 ? -4.308 1.095 3.784 1.00 94.19 126 LEU A N 1
ATOM 976 C CA . LEU A 1 126 ? -3.306 0.095 3.394 1.00 94.19 126 LEU A CA 1
ATOM 977 C C . LEU A 1 126 ? -2.198 -0.039 4.441 1.00 94.19 126 LEU A C 1
ATOM 979 O O . LEU A 1 126 ? -1.900 -1.157 4.851 1.00 94.19 126 LEU A O 1
ATOM 983 N N . VAL A 1 127 ? -1.655 1.083 4.920 1.00 94.69 127 VAL A N 1
ATOM 984 C CA . VAL A 1 127 ? -0.630 1.094 5.977 1.00 94.69 127 VAL A CA 1
ATOM 985 C C . VAL A 1 127 ? -1.141 0.410 7.242 1.00 94.69 127 VAL A C 1
ATOM 987 O O . VAL A 1 127 ? -0.469 -0.464 7.777 1.00 94.69 127 VAL A O 1
ATOM 990 N N . LEU A 1 128 ? -2.363 0.726 7.682 1.00 96.19 128 LEU A N 1
ATOM 991 C CA . LEU A 1 128 ? -2.944 0.104 8.874 1.00 96.19 128 LEU A CA 1
ATOM 992 C C . LEU A 1 128 ? -3.214 -1.395 8.702 1.00 96.19 128 LEU A C 1
ATOM 994 O O . LEU A 1 128 ? -3.053 -2.156 9.650 1.00 96.19 128 LEU A O 1
ATOM 998 N N . ARG A 1 129 ? -3.595 -1.847 7.502 1.00 93.94 129 ARG A N 1
ATOM 999 C CA . ARG A 1 129 ? -3.719 -3.288 7.222 1.00 93.94 129 ARG A CA 1
ATOM 1000 C C . ARG A 1 129 ? -2.366 -3.987 7.257 1.00 93.94 129 ARG A C 1
ATOM 1002 O O . ARG A 1 129 ? -2.287 -5.110 7.745 1.00 93.94 129 ARG A O 1
ATOM 1009 N N . GLN A 1 130 ? -1.318 -3.341 6.748 1.00 91.94 130 GLN A N 1
ATOM 1010 C CA . GLN A 1 130 ? 0.034 -3.885 6.819 1.00 91.94 130 GLN A CA 1
ATOM 1011 C C . GLN A 1 130 ? 0.516 -3.956 8.272 1.00 91.94 130 GLN A C 1
ATOM 1013 O O . GLN A 1 130 ? 1.021 -4.996 8.679 1.00 91.94 130 GLN A O 1
ATOM 1018 N N . ALA A 1 131 ? 0.265 -2.917 9.070 1.00 92.75 131 ALA A N 1
ATOM 1019 C CA . ALA A 1 131 ? 0.536 -2.917 10.504 1.00 92.75 131 ALA A CA 1
ATOM 1020 C C . ALA A 1 131 ? -0.207 -4.056 11.228 1.00 92.75 131 ALA A C 1
ATOM 1022 O O . ALA A 1 131 ? 0.412 -4.815 11.969 1.00 92.75 131 ALA A O 1
ATOM 1023 N N . GLN A 1 132 ? -1.504 -4.252 10.945 1.00 92.19 132 GLN A N 1
ATOM 1024 C CA . GLN A 1 132 ? -2.289 -5.359 11.508 1.00 92.19 132 GLN A CA 1
ATOM 1025 C C . GLN A 1 132 ? -1.714 -6.729 11.107 1.00 92.19 132 GLN A C 1
ATOM 1027 O O . GLN A 1 132 ? -1.582 -7.616 11.947 1.00 92.19 132 GLN A O 1
ATOM 1032 N N . LYS A 1 133 ? -1.322 -6.904 9.838 1.00 90.12 133 LYS A N 1
ATOM 1033 C CA . LYS A 1 133 ? -0.688 -8.138 9.344 1.00 90.12 133 LYS A CA 1
ATOM 1034 C C . LYS A 1 133 ? 0.660 -8.407 10.020 1.00 90.12 133 LYS A C 1
ATOM 1036 O O . LYS A 1 133 ? 0.976 -9.557 10.311 1.00 90.12 133 LYS A O 1
ATOM 1041 N N . SER A 1 134 ? 1.429 -7.353 10.271 1.00 87.50 134 SER A N 1
ATOM 1042 C CA . SER A 1 134 ? 2.705 -7.398 10.988 1.00 87.50 134 SER A CA 1
ATOM 1043 C C . SER A 1 134 ? 2.543 -7.439 12.514 1.00 87.50 134 SER A C 1
ATOM 1045 O O . SER A 1 134 ? 3.550 -7.402 13.211 1.00 87.50 134 SER A O 1
ATOM 1047 N N . LYS A 1 135 ? 1.306 -7.529 13.035 1.00 91.75 135 LYS A N 1
ATOM 1048 C CA . LYS A 1 135 ? 0.984 -7.546 14.474 1.00 91.75 135 LYS A CA 1
ATOM 1049 C C . LYS A 1 135 ? 1.601 -6.371 15.242 1.00 91.75 135 LYS A C 1
ATOM 1051 O O . LYS A 1 135 ? 2.103 -6.527 16.348 1.00 91.75 135 LYS A O 1
ATOM 1056 N N . VAL A 1 136 ? 1.586 -5.192 14.628 1.00 91.25 136 VAL A N 1
ATOM 1057 C CA . VAL A 1 136 ? 2.075 -3.964 15.256 1.00 91.25 136 VAL A CA 1
ATOM 1058 C C . VAL A 1 136 ? 1.048 -3.491 16.274 1.00 91.25 136 VAL A C 1
ATOM 1060 O O . VAL A 1 136 ? -0.102 -3.214 15.923 1.00 91.25 136 VAL A O 1
ATOM 1063 N N . GLU A 1 137 ? 1.479 -3.361 17.525 1.00 92.75 137 GLU A N 1
ATOM 1064 C CA . GLU A 1 137 ? 0.657 -2.785 18.583 1.00 92.75 137 GLU A CA 1
ATOM 1065 C C . GLU A 1 137 ? 0.319 -1.317 18.274 1.00 92.75 137 GLU A C 1
ATOM 1067 O O . GLU A 1 137 ? 1.200 -0.562 17.846 1.00 92.75 137 GLU A O 1
ATOM 1072 N N . PRO A 1 138 ? -0.920 -0.847 18.523 1.00 93.38 138 PRO A N 1
ATOM 1073 C CA . PRO A 1 138 ? -1.297 0.537 18.241 1.00 93.38 138 PRO A CA 1
ATOM 1074 C C . PRO A 1 138 ? -0.391 1.577 18.910 1.00 93.38 138 PRO A C 1
ATOM 1076 O O . PRO A 1 138 ? -0.118 2.620 18.321 1.00 93.38 138 PRO A O 1
ATOM 1079 N N . THR A 1 139 ? 0.119 1.282 20.108 1.00 93.81 139 THR A N 1
ATOM 1080 C CA . THR A 1 139 ? 1.054 2.148 20.846 1.00 93.81 139 THR A CA 1
ATOM 1081 C C . THR A 1 139 ? 2.404 2.305 20.144 1.00 93.81 139 THR A C 1
ATOM 1083 O O . THR A 1 139 ? 3.038 3.345 20.285 1.00 93.81 139 THR A O 1
ATOM 1086 N N . GLN A 1 140 ? 2.814 1.313 19.351 1.00 92.56 140 GLN A N 1
ATOM 1087 C CA . GLN A 1 140 ? 4.072 1.299 18.601 1.00 92.56 140 GLN A CA 1
ATOM 1088 C C . GLN A 1 140 ? 3.902 1.746 17.147 1.00 92.56 140 GLN A C 1
ATOM 1090 O O . GLN A 1 140 ? 4.885 1.885 16.424 1.00 92.56 140 GLN A O 1
ATOM 1095 N N . LEU A 1 141 ? 2.670 2.004 16.696 1.00 93.50 141 LEU A N 1
ATOM 1096 C CA . LEU A 1 141 ? 2.396 2.303 15.292 1.00 93.50 141 LEU A CA 1
ATOM 1097 C C . LEU A 1 141 ? 3.159 3.534 14.789 1.00 93.50 141 LEU A C 1
ATOM 1099 O O . LEU A 1 141 ? 3.647 3.526 13.664 1.00 93.50 141 LEU A O 1
ATOM 1103 N N . ALA A 1 142 ? 3.242 4.598 15.593 1.00 89.25 142 ALA A N 1
ATOM 1104 C CA . ALA A 1 142 ? 3.917 5.824 15.175 1.00 89.25 142 ALA A CA 1
ATOM 1105 C C . ALA A 1 142 ? 5.411 5.584 14.921 1.00 89.25 142 ALA A C 1
ATOM 1107 O O . ALA A 1 142 ? 5.896 5.950 13.853 1.00 89.25 142 ALA A O 1
ATOM 1108 N N . GLN A 1 143 ? 6.084 4.900 15.851 1.00 83.94 143 GLN A N 1
ATOM 1109 C CA . GLN A 1 143 ? 7.490 4.524 15.712 1.00 83.94 143 GLN A CA 1
ATOM 1110 C C . GLN A 1 143 ? 7.686 3.573 14.530 1.00 83.94 143 GLN A C 1
ATOM 1112 O O . GLN A 1 143 ? 8.520 3.821 13.670 1.00 83.94 143 GLN A O 1
ATOM 1117 N N . TRP A 1 144 ? 6.830 2.555 14.404 1.00 88.31 144 TRP A N 1
ATOM 1118 C CA . TRP A 1 144 ? 6.878 1.616 13.286 1.00 88.31 144 TRP A CA 1
ATOM 1119 C C . TRP A 1 144 ? 6.740 2.313 11.923 1.00 88.31 144 TRP A C 1
ATOM 1121 O O . TRP A 1 144 ? 7.413 1.935 10.968 1.00 88.31 144 TRP A O 1
ATOM 1131 N N . ILE A 1 145 ? 5.897 3.348 11.811 1.00 87.38 145 ILE A N 1
ATOM 1132 C CA . ILE A 1 145 ? 5.782 4.139 10.578 1.00 87.38 145 ILE A CA 1
ATOM 1133 C C . ILE A 1 145 ? 7.084 4.890 10.282 1.00 87.38 145 ILE A C 1
ATOM 1135 O O . ILE A 1 145 ? 7.490 4.926 9.123 1.00 87.38 145 ILE A O 1
ATOM 1139 N N . GLU A 1 146 ? 7.718 5.492 11.289 1.00 82.75 146 GLU A N 1
ATOM 1140 C CA . GLU A 1 146 ? 8.996 6.198 11.125 1.00 82.75 146 GLU A CA 1
ATOM 1141 C C . GLU A 1 146 ? 10.126 5.239 10.729 1.00 82.75 146 GLU A C 1
ATOM 1143 O O . GLU A 1 146 ? 10.810 5.491 9.737 1.00 82.75 146 GLU A O 1
ATOM 1148 N N . ASP A 1 147 ? 10.242 4.097 11.409 1.00 78.06 147 ASP A N 1
ATOM 1149 C CA . ASP A 1 147 ? 11.265 3.074 11.150 1.00 78.06 147 ASP A CA 1
ATOM 1150 C C . ASP A 1 147 ? 11.162 2.481 9.735 1.00 78.06 147 ASP A C 1
ATOM 1152 O O . ASP A 1 147 ? 12.156 2.051 9.154 1.00 78.06 147 ASP A O 1
ATOM 1156 N N . ASN A 1 148 ? 9.959 2.481 9.153 1.00 78.62 148 ASN A N 1
ATOM 1157 C CA . ASN A 1 148 ? 9.709 2.008 7.790 1.00 78.62 148 ASN A CA 1
ATOM 1158 C C . ASN A 1 148 ? 9.737 3.139 6.741 1.00 78.62 148 ASN A C 1
ATOM 1160 O O . ASN A 1 148 ? 9.175 2.981 5.657 1.00 78.62 148 ASN A O 1
ATOM 1164 N N . GLY A 1 149 ? 10.355 4.287 7.041 1.00 76.31 149 GLY A N 1
ATOM 1165 C CA . GLY A 1 149 ? 10.534 5.387 6.081 1.00 76.31 149 GLY A CA 1
ATOM 1166 C C . GLY A 1 149 ? 9.269 6.212 5.817 1.00 76.31 149 GLY A C 1
ATOM 1167 O O . GLY A 1 149 ? 9.209 7.012 4.884 1.00 76.31 149 GLY A O 1
ATOM 1168 N N . GLY A 1 150 ? 8.236 6.046 6.642 1.00 83.81 150 GLY A N 1
ATOM 1169 C CA . GLY A 1 150 ? 6.986 6.785 6.560 1.00 83.81 150 GLY A CA 1
ATOM 1170 C C . GLY A 1 150 ? 5.884 6.096 5.751 1.00 83.81 150 GLY A C 1
ATOM 1171 O O . GLY A 1 150 ? 6.006 5.007 5.196 1.00 83.81 150 GLY A O 1
ATOM 1172 N N . ILE A 1 151 ? 4.736 6.772 5.682 1.00 87.69 151 ILE A N 1
ATOM 1173 C CA . ILE A 1 151 ? 3.489 6.221 5.128 1.00 87.69 151 ILE A CA 1
ATOM 1174 C C . ILE A 1 151 ? 3.608 5.818 3.648 1.00 87.69 151 ILE A C 1
ATOM 1176 O O . ILE A 1 151 ? 2.976 4.847 3.229 1.00 87.69 151 ILE A O 1
ATOM 1180 N N . GLN A 1 152 ? 4.359 6.574 2.839 1.00 84.06 152 GLN A N 1
ATOM 1181 C CA . GLN A 1 152 ? 4.485 6.280 1.406 1.00 84.06 152 GLN A CA 1
ATOM 1182 C C . GLN A 1 152 ? 5.405 5.087 1.153 1.00 84.06 152 GLN A C 1
ATOM 1184 O O . GLN A 1 152 ? 5.042 4.228 0.353 1.00 84.06 152 GLN A O 1
ATOM 1189 N N . GLU A 1 153 ? 6.517 4.984 1.880 1.00 80.50 153 GLU A N 1
ATOM 1190 C CA . GLU A 1 153 ? 7.437 3.849 1.769 1.00 80.50 153 GLU A CA 1
ATOM 1191 C C . GLU A 1 153 ? 6.757 2.542 2.180 1.00 80.50 153 GLU A C 1
ATOM 1193 O O . GLU A 1 153 ? 6.789 1.563 1.436 1.00 80.50 153 GLU A O 1
ATOM 1198 N N . ILE A 1 154 ? 5.983 2.547 3.271 1.00 82.56 154 ILE A N 1
ATOM 1199 C CA . ILE A 1 154 ? 5.182 1.378 3.671 1.00 82.56 154 ILE A CA 1
ATOM 1200 C C . ILE A 1 154 ? 4.170 0.988 2.588 1.00 82.56 154 ILE A C 1
ATOM 1202 O O . ILE A 1 154 ? 3.971 -0.194 2.316 1.00 82.56 154 ILE A O 1
ATOM 1206 N N . LYS A 1 155 ? 3.519 1.959 1.941 1.00 78.88 155 LYS A N 1
ATOM 1207 C CA . LYS A 1 155 ? 2.585 1.676 0.841 1.00 78.88 155 LYS A CA 1
ATOM 1208 C C . LYS A 1 155 ? 3.297 1.051 -0.366 1.00 78.88 155 LYS A C 1
ATOM 1210 O O . LYS A 1 155 ? 2.696 0.230 -1.058 1.00 78.88 155 LYS A O 1
ATOM 1215 N N . LEU A 1 156 ? 4.527 1.477 -0.648 1.00 68.12 156 LEU A N 1
ATOM 1216 C CA . LEU A 1 156 ? 5.345 0.956 -1.743 1.00 68.12 156 LEU A CA 1
ATOM 1217 C C . LEU A 1 156 ? 6.007 -0.380 -1.397 1.00 68.12 156 LEU A C 1
ATOM 1219 O O . LEU A 1 156 ? 6.358 -1.125 -2.317 1.00 68.12 156 LEU A O 1
ATOM 1223 N N . SER A 1 157 ? 6.137 -0.696 -0.105 1.00 62.91 157 SER A N 1
ATOM 1224 C CA . SER A 1 157 ? 6.704 -1.953 0.363 1.00 62.91 157 SER A CA 1
ATOM 1225 C C . SER A 1 157 ? 5.929 -3.133 -0.231 1.00 62.91 157 SER A C 1
ATOM 1227 O O . SER A 1 157 ? 4.718 -3.308 -0.072 1.00 62.91 157 SER A O 1
ATOM 1229 N N . ARG A 1 158 ? 6.644 -3.914 -1.037 1.00 60.59 158 ARG A N 1
ATOM 1230 C CA . ARG A 1 158 ? 6.116 -5.097 -1.712 1.00 60.59 158 ARG A CA 1
ATOM 1231 C C . ARG A 1 158 ? 6.161 -6.273 -0.737 1.00 60.59 158 ARG A C 1
ATOM 1233 O O . ARG A 1 158 ? 7.020 -6.327 0.137 1.00 60.59 158 ARG A O 1
ATOM 1240 N N . SER A 1 159 ? 5.231 -7.221 -0.867 1.00 58.22 159 SER A N 1
ATOM 1241 C CA . SER A 1 159 ? 5.215 -8.413 -0.007 1.00 58.22 159 SER A CA 1
ATOM 1242 C C . SER A 1 159 ? 6.551 -9.156 -0.064 1.00 58.22 159 SER A C 1
ATOM 1244 O O . SER A 1 159 ? 7.167 -9.191 -1.122 1.00 58.22 159 SER A O 1
ATOM 1246 N N . ALA A 1 160 ? 6.944 -9.849 1.007 1.00 56.91 160 ALA A N 1
ATOM 1247 C CA . ALA A 1 160 ? 8.160 -10.676 1.018 1.00 56.91 160 ALA A CA 1
ATOM 1248 C C . ALA A 1 160 ? 8.210 -11.725 -0.119 1.00 56.91 160 ALA A C 1
ATOM 1250 O O . ALA A 1 160 ? 9.276 -12.134 -0.553 1.00 56.91 160 ALA A O 1
ATOM 1251 N N . THR A 1 161 ? 7.050 -12.132 -0.640 1.00 58.59 161 THR A N 1
ATOM 1252 C CA . THR A 1 161 ? 6.901 -13.058 -1.776 1.00 58.59 161 THR A CA 1
ATOM 1253 C C . THR A 1 161 ? 6.859 -12.370 -3.143 1.00 58.59 161 THR A C 1
ATOM 1255 O O . THR A 1 161 ? 6.610 -13.020 -4.162 1.00 58.59 161 THR A O 1
ATOM 1258 N N . PHE A 1 162 ? 7.031 -11.049 -3.189 1.00 60.53 162 PHE A N 1
ATOM 1259 C CA . PHE A 1 162 ? 6.976 -10.297 -4.428 1.00 60.53 162 PHE A CA 1
ATOM 1260 C C . PHE A 1 162 ? 8.260 -10.510 -5.224 1.00 60.53 162 PHE A C 1
ATOM 1262 O O . PHE A 1 162 ? 9.345 -10.115 -4.809 1.00 60.53 162 PHE A O 1
ATOM 1269 N N . VAL A 1 163 ? 8.102 -11.062 -6.421 1.00 69.38 163 VAL A N 1
ATOM 1270 C CA . VAL A 1 163 ? 9.150 -11.129 -7.438 1.00 69.38 163 VAL A CA 1
ATOM 1271 C C . VAL A 1 163 ? 8.750 -10.164 -8.548 1.00 69.38 163 VAL A C 1
ATOM 1273 O O . VAL A 1 163 ? 7.618 -10.227 -9.044 1.00 69.38 163 VAL A O 1
ATOM 1276 N N . SER A 1 164 ? 9.639 -9.234 -8.906 1.00 72.06 164 SER A N 1
ATOM 1277 C CA . SER A 1 164 ? 9.358 -8.247 -9.954 1.00 72.06 164 SER A CA 1
ATOM 1278 C C . SER A 1 164 ? 9.135 -8.933 -11.308 1.00 72.06 164 SER A C 1
ATOM 1280 O O . SER A 1 164 ? 9.685 -10.010 -11.527 1.00 72.06 164 SER A O 1
ATOM 1282 N N . PRO A 1 165 ? 8.362 -8.340 -12.239 1.00 72.44 165 PRO A N 1
ATOM 1283 C CA . PRO A 1 165 ? 8.196 -8.902 -13.582 1.00 72.44 165 PRO A CA 1
ATOM 1284 C C . PRO A 1 165 ? 9.536 -9.185 -14.277 1.00 72.44 165 PRO A C 1
ATOM 1286 O O . PRO A 1 165 ? 9.728 -10.262 -14.824 1.00 72.44 165 PRO A O 1
ATOM 1289 N N . THR A 1 166 ? 10.505 -8.276 -14.149 1.00 73.88 166 THR A N 1
ATOM 1290 C CA . THR A 1 166 ? 11.865 -8.458 -14.678 1.00 73.88 166 THR A CA 1
ATOM 1291 C C . THR A 1 166 ? 12.583 -9.650 -14.044 1.00 73.88 166 THR A C 1
ATOM 1293 O O . THR A 1 166 ? 13.203 -10.440 -14.749 1.00 73.88 166 THR A O 1
ATOM 1296 N N . ALA A 1 167 ? 12.472 -9.825 -12.722 1.00 72.12 167 ALA A N 1
ATOM 1297 C CA . ALA A 1 167 ? 13.067 -10.970 -12.039 1.00 72.12 167 ALA A CA 1
ATOM 1298 C C . ALA A 1 167 ? 12.370 -12.288 -12.417 1.00 72.12 167 ALA A C 1
ATOM 1300 O O . ALA A 1 167 ? 13.052 -13.282 -12.629 1.00 72.12 167 ALA A O 1
ATOM 1301 N N . LYS A 1 168 ? 11.038 -12.297 -12.579 1.00 82.94 168 LYS A N 1
ATOM 1302 C CA . LYS A 1 168 ? 10.294 -13.470 -13.072 1.00 82.94 168 LYS A CA 1
ATOM 1303 C C . LYS A 1 168 ? 10.765 -13.892 -14.461 1.00 82.94 168 LYS A C 1
ATOM 1305 O O . LYS A 1 168 ? 11.013 -15.072 -14.671 1.00 82.94 168 LYS A O 1
ATOM 1310 N N . ALA A 1 169 ? 10.905 -12.931 -15.377 1.00 82.12 169 ALA A N 1
ATOM 1311 C CA . ALA A 1 169 ? 11.385 -13.195 -16.728 1.00 82.12 169 ALA A CA 1
ATOM 1312 C C . ALA A 1 169 ? 12.809 -13.771 -16.724 1.00 82.12 169 ALA A C 1
ATOM 1314 O O . ALA A 1 169 ? 13.062 -14.763 -17.397 1.00 82.12 169 ALA A O 1
ATOM 1315 N N . SER A 1 170 ? 13.711 -13.201 -15.917 1.00 83.31 170 SER A N 1
ATOM 1316 C CA . SER A 1 170 ? 15.089 -13.692 -15.774 1.00 83.31 170 SER A CA 1
ATOM 1317 C C . SER A 1 170 ? 15.150 -15.121 -15.222 1.00 83.31 170 SER A C 1
ATOM 1319 O O . SER A 1 170 ? 15.837 -15.968 -15.785 1.00 83.31 170 SER A O 1
ATOM 1321 N N . ILE A 1 171 ? 14.374 -15.416 -14.171 1.00 84.38 171 ILE A N 1
ATOM 1322 C CA . ILE A 1 171 ? 14.300 -16.764 -13.586 1.00 84.38 171 ILE A CA 1
ATOM 1323 C C . ILE A 1 171 ? 13.765 -17.765 -14.618 1.00 84.38 171 ILE A C 1
ATOM 1325 O O . ILE A 1 171 ? 14.412 -18.771 -14.877 1.00 84.38 171 ILE A O 1
ATOM 1329 N N . ALA A 1 172 ? 12.639 -17.466 -15.275 1.00 88.44 172 ALA A N 1
ATOM 1330 C CA . ALA A 1 172 ? 12.081 -18.365 -16.286 1.00 88.44 172 ALA A CA 1
ATOM 1331 C C . ALA A 1 172 ? 13.006 -18.564 -17.494 1.00 88.44 172 ALA A C 1
ATOM 1333 O O . ALA A 1 172 ? 13.034 -19.651 -18.060 1.00 88.44 172 ALA A O 1
ATOM 1334 N N . LYS A 1 173 ? 13.779 -17.543 -17.879 1.00 89.12 173 LYS A N 1
ATOM 1335 C CA . LYS A 1 173 ? 14.785 -17.662 -18.938 1.00 89.12 173 LYS A CA 1
ATOM 1336 C C . LYS A 1 173 ? 15.956 -18.563 -18.538 1.00 89.12 173 LYS A C 1
ATOM 1338 O O . LYS A 1 173 ? 16.493 -19.253 -19.392 1.00 89.12 173 LYS A O 1
ATOM 1343 N N . ALA A 1 174 ? 16.344 -18.596 -17.265 1.00 86.94 174 ALA A N 1
ATOM 1344 C CA . ALA A 1 174 ? 17.322 -19.573 -16.785 1.00 86.94 174 ALA A CA 1
ATOM 1345 C C . ALA A 1 174 ? 16.725 -20.993 -16.745 1.00 86.94 174 ALA A C 1
ATOM 1347 O O . ALA A 1 174 ? 17.385 -21.956 -17.129 1.00 86.94 174 ALA A O 1
ATOM 1348 N N . ASP A 1 175 ? 15.460 -21.113 -16.336 1.00 86.88 175 ASP A N 1
ATOM 1349 C CA . ASP A 1 175 ? 14.789 -22.403 -16.169 1.00 86.88 175 ASP A CA 1
ATOM 1350 C C . ASP A 1 175 ? 14.381 -23.059 -17.496 1.00 86.88 175 ASP A C 1
ATOM 1352 O O . ASP A 1 175 ? 14.316 -24.286 -17.565 1.00 86.88 175 ASP A O 1
ATOM 1356 N N . ILE A 1 176 ? 14.137 -22.282 -18.562 1.00 87.56 176 ILE A N 1
ATOM 1357 C CA . ILE A 1 176 ? 13.689 -22.818 -19.861 1.00 87.56 176 ILE A CA 1
ATOM 1358 C C . ILE A 1 176 ? 14.686 -23.814 -20.461 1.00 87.56 176 ILE A C 1
ATOM 1360 O O . ILE A 1 176 ? 14.270 -24.762 -21.120 1.00 87.56 176 ILE A O 1
ATOM 1364 N N . ALA A 1 177 ? 15.983 -23.651 -20.184 1.00 83.62 177 ALA A N 1
ATOM 1365 C CA . ALA A 1 177 ? 17.027 -24.570 -20.633 1.00 83.62 177 ALA A CA 1
ATOM 1366 C C . ALA A 1 177 ? 16.893 -25.977 -20.016 1.00 83.62 177 ALA A C 1
ATOM 1368 O O . ALA A 1 177 ? 17.408 -26.941 -20.576 1.00 83.62 177 ALA A O 1
ATOM 1369 N N . ASN A 1 178 ? 16.191 -26.097 -18.884 1.00 85.38 178 ASN A N 1
ATOM 1370 C CA . ASN A 1 178 ? 15.925 -27.368 -18.211 1.00 85.38 178 ASN A CA 1
ATOM 1371 C C . ASN A 1 178 ? 14.597 -28.006 -18.651 1.00 85.38 178 ASN A C 1
ATOM 1373 O O . ASN A 1 178 ? 14.307 -29.140 -18.267 1.00 85.38 178 ASN A O 1
ATOM 1377 N N . LEU A 1 179 ? 13.769 -27.290 -19.419 1.00 86.00 179 LEU A N 1
ATOM 1378 C CA . LEU A 1 179 ? 12.508 -27.817 -19.929 1.00 86.00 179 LEU A CA 1
ATOM 1379 C C . LEU A 1 179 ? 12.748 -28.683 -21.176 1.00 86.00 179 LEU A C 1
ATOM 1381 O O . LEU A 1 179 ? 13.647 -28.401 -21.970 1.00 86.00 179 LEU A O 1
ATOM 1385 N N . PRO A 1 180 ? 11.938 -29.734 -21.390 1.00 88.38 180 PRO A N 1
ATOM 1386 C CA . PRO A 1 180 ? 12.047 -30.550 -22.589 1.00 88.38 180 PRO A CA 1
ATOM 1387 C C . PRO A 1 180 ? 11.692 -29.739 -23.840 1.00 88.38 180 PRO A C 1
ATOM 1389 O O . PRO A 1 180 ? 10.729 -28.968 -23.858 1.00 88.38 180 PRO A O 1
ATOM 1392 N N . VAL A 1 181 ? 12.440 -29.963 -24.922 1.00 90.19 181 VAL A N 1
ATOM 1393 C CA . VAL A 1 181 ? 12.119 -29.394 -26.236 1.00 90.19 181 VAL A CA 1
ATOM 1394 C C . VAL A 1 181 ? 10.826 -30.030 -26.746 1.00 90.19 181 VAL A C 1
ATOM 1396 O O . VAL A 1 181 ? 10.791 -31.225 -27.030 1.00 90.19 181 VAL A O 1
ATOM 1399 N N . LEU A 1 182 ? 9.768 -29.227 -26.879 1.00 90.12 182 LEU A N 1
ATOM 1400 C CA . LEU A 1 182 ? 8.459 -29.704 -27.341 1.00 90.12 182 LEU A CA 1
ATOM 1401 C C . LEU A 1 182 ? 8.434 -29.988 -28.851 1.00 90.12 182 LEU A C 1
ATOM 1403 O O . LEU A 1 182 ? 7.803 -30.946 -29.287 1.00 90.12 182 LEU A O 1
ATOM 1407 N N . ALA A 1 183 ? 9.109 -29.156 -29.651 1.00 91.50 183 ALA A N 1
ATOM 1408 C CA . ALA A 1 183 ? 9.249 -29.313 -31.098 1.00 91.50 183 ALA A CA 1
ATOM 1409 C C . ALA A 1 183 ? 10.369 -28.408 -31.643 1.00 91.50 183 ALA A C 1
ATOM 1411 O O . ALA A 1 183 ? 10.697 -27.388 -31.039 1.00 91.50 183 ALA A O 1
ATOM 1412 N N . ILE A 1 184 ? 10.906 -28.744 -32.822 1.00 90.81 184 ILE A N 1
ATOM 1413 C CA . ILE A 1 184 ? 11.811 -27.881 -33.599 1.00 90.81 184 ILE A CA 1
ATOM 1414 C C . ILE A 1 184 ? 11.109 -27.513 -34.910 1.00 90.81 184 ILE A C 1
ATOM 1416 O O . ILE A 1 184 ? 10.815 -28.388 -35.722 1.00 90.81 184 ILE A O 1
ATOM 1420 N N . ALA A 1 185 ? 10.839 -26.224 -35.125 1.00 90.06 185 ALA A N 1
ATOM 1421 C CA . ALA A 1 185 ? 10.153 -25.730 -36.319 1.00 90.06 185 ALA A CA 1
ATOM 1422 C C . ALA A 1 185 ? 11.146 -25.191 -37.362 1.00 90.06 185 ALA A C 1
ATOM 1424 O O . ALA A 1 185 ? 11.965 -24.323 -37.062 1.00 90.06 185 ALA A O 1
ATOM 1425 N N . LYS A 1 186 ? 11.041 -25.669 -38.608 1.00 92.00 186 LYS A N 1
ATOM 1426 C CA . LYS A 1 186 ? 11.799 -25.157 -39.758 1.00 92.00 186 LYS A CA 1
ATOM 1427 C C . LYS A 1 186 ? 10.924 -25.174 -41.009 1.00 92.00 186 LYS A C 1
ATOM 1429 O O . LYS A 1 186 ? 10.360 -26.205 -41.357 1.00 92.00 186 LYS A O 1
ATOM 1434 N N . SER A 1 187 ? 10.836 -24.038 -41.691 1.00 92.38 187 SER A N 1
ATOM 1435 C CA . SER A 1 187 ? 10.171 -23.887 -42.989 1.00 92.38 187 SER A CA 1
ATOM 1436 C C . SER A 1 187 ? 10.909 -22.854 -43.835 1.00 92.38 187 SER A C 1
ATOM 1438 O O . SER A 1 187 ? 11.756 -22.121 -43.315 1.00 92.38 187 SER A O 1
ATOM 1440 N N . GLU A 1 188 ? 10.599 -22.772 -45.127 1.00 94.06 188 GLU A N 1
ATOM 1441 C CA . GLU A 1 188 ? 11.155 -21.735 -46.000 1.00 94.06 188 GLU A CA 1
ATOM 1442 C C . GLU A 1 188 ? 10.819 -20.329 -45.474 1.00 94.06 188 GLU A C 1
ATOM 1444 O O . GLU A 1 188 ? 11.710 -19.498 -45.321 1.00 94.06 188 GLU A O 1
ATOM 1449 N N . GLN A 1 189 ? 9.564 -20.097 -45.076 1.00 92.88 189 GLN A N 1
ATOM 1450 C CA . GLN A 1 189 ? 9.095 -18.806 -44.566 1.00 92.88 189 GLN A CA 1
ATOM 1451 C C . GLN A 1 189 ? 9.763 -18.426 -43.237 1.00 92.88 189 GLN A C 1
ATOM 1453 O O . GLN A 1 189 ? 10.158 -17.278 -43.053 1.00 92.88 189 GLN A O 1
ATOM 1458 N N . LEU A 1 190 ? 9.938 -19.376 -42.309 1.00 90.62 190 LEU A N 1
ATOM 1459 C CA . LEU A 1 190 ? 10.666 -19.111 -41.061 1.00 90.62 190 LEU A CA 1
ATOM 1460 C C . LEU A 1 190 ? 12.158 -18.871 -41.317 1.00 90.62 190 LEU A C 1
ATOM 1462 O O . LEU A 1 190 ? 12.761 -18.034 -40.651 1.00 90.62 190 LEU A O 1
ATOM 1466 N N . SER A 1 191 ? 12.742 -19.564 -42.298 1.00 91.31 191 SER A N 1
ATOM 1467 C CA . SER A 1 191 ? 14.150 -19.387 -42.670 1.00 91.31 191 SER A CA 1
ATOM 1468 C C . SER A 1 191 ? 14.413 -18.005 -43.270 1.00 91.31 191 SER A C 1
ATOM 1470 O O . SER A 1 191 ? 15.464 -17.436 -43.010 1.00 91.31 191 SER A O 1
ATOM 1472 N N . GLN A 1 192 ? 13.457 -17.427 -44.006 1.00 92.12 192 GLN A N 1
ATOM 1473 C CA . GLN A 1 192 ? 13.558 -16.048 -44.510 1.00 92.12 192 GLN A CA 1
ATOM 1474 C C . GLN A 1 192 ? 13.564 -14.999 -43.388 1.00 92.12 192 GLN A C 1
ATOM 1476 O O . GLN A 1 192 ? 14.128 -13.922 -43.557 1.00 92.12 192 GLN A O 1
ATOM 1481 N N . LEU A 1 193 ? 12.948 -15.304 -42.242 1.00 88.19 193 LEU A N 1
ATOM 1482 C CA . LEU A 1 193 ? 12.978 -14.442 -41.060 1.00 88.19 193 LEU A CA 1
ATOM 1483 C C . LEU A 1 193 ? 14.218 -14.683 -40.190 1.00 88.19 193 LEU A C 1
ATOM 1485 O O . LEU A 1 193 ? 14.459 -13.903 -39.267 1.00 88.19 193 LEU A O 1
ATOM 1489 N N . ALA A 1 194 ? 14.984 -15.754 -40.427 1.00 87.44 194 ALA A N 1
ATOM 1490 C CA . ALA A 1 194 ? 16.181 -16.067 -39.659 1.00 87.44 194 ALA A CA 1
ATOM 1491 C C . ALA A 1 194 ? 17.274 -15.022 -39.911 1.00 87.44 194 ALA A C 1
ATOM 1493 O O . ALA A 1 194 ? 17.496 -14.581 -41.035 1.00 87.44 194 ALA A O 1
ATOM 1494 N N . ASP A 1 195 ? 17.958 -14.628 -38.844 1.00 87.25 195 ASP A N 1
ATOM 1495 C CA . ASP A 1 195 ? 18.966 -13.576 -38.879 1.00 87.25 195 ASP A CA 1
ATOM 1496 C C . ASP A 1 195 ? 20.138 -13.998 -37.989 1.00 87.25 195 ASP A C 1
ATOM 1498 O O . ASP A 1 195 ? 19.945 -14.407 -36.840 1.00 87.25 195 ASP A O 1
ATOM 1502 N N . ALA A 1 196 ? 21.348 -13.926 -38.549 1.00 85.75 196 ALA A N 1
ATOM 1503 C CA . ALA A 1 196 ? 22.583 -14.327 -37.889 1.00 85.75 196 ALA A CA 1
ATOM 1504 C C . ALA A 1 196 ? 22.862 -13.515 -36.611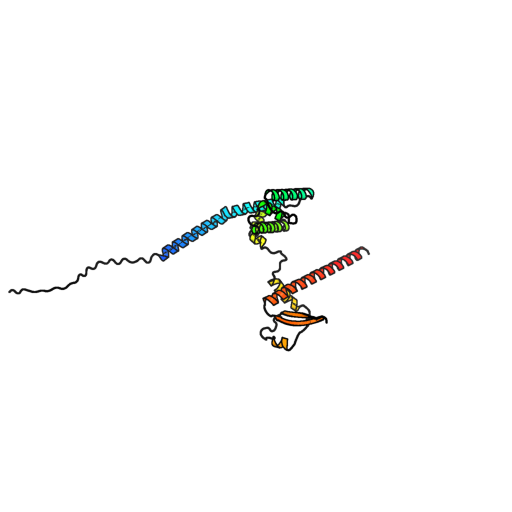 1.00 85.75 196 ALA A C 1
ATOM 1506 O O . ALA A 1 196 ? 23.490 -14.035 -35.692 1.00 85.75 196 ALA A O 1
ATOM 1507 N N . GLY A 1 197 ? 22.366 -12.275 -36.527 1.00 85.62 197 GLY A N 1
ATOM 1508 C CA . GLY A 1 197 ? 22.513 -11.418 -35.350 1.00 85.62 197 GLY A CA 1
ATOM 1509 C C . GLY A 1 197 ? 21.729 -11.887 -34.120 1.00 85.62 197 GLY A C 1
ATOM 1510 O O . GLY A 1 197 ? 22.011 -11.419 -33.026 1.00 85.62 197 GLY A O 1
ATOM 1511 N N . TYR A 1 198 ? 20.787 -12.821 -34.286 1.00 88.00 198 TYR A N 1
ATOM 1512 C CA . TYR A 1 198 ? 19.921 -13.334 -33.215 1.00 88.00 198 TYR A CA 1
ATOM 1513 C C . TYR A 1 198 ? 20.169 -14.819 -32.912 1.00 88.00 198 TYR A C 1
ATOM 1515 O O . TYR A 1 198 ? 19.331 -15.497 -32.314 1.00 88.00 198 TYR A O 1
ATOM 1523 N N . VAL A 1 199 ? 21.296 -15.373 -33.366 1.00 88.94 199 VAL A N 1
ATOM 1524 C CA . VAL A 1 199 ? 21.633 -16.780 -33.120 1.00 88.94 199 VAL A CA 1
ATOM 1525 C C . VAL A 1 199 ? 21.847 -17.005 -31.625 1.00 88.94 199 VAL A C 1
ATOM 1527 O O . VAL A 1 199 ? 22.682 -16.357 -31.002 1.00 88.94 199 VAL A O 1
ATOM 1530 N N . GLY A 1 200 ? 21.102 -17.956 -31.059 1.00 84.19 200 GLY A N 1
ATOM 1531 C CA . GLY A 1 200 ? 21.129 -18.254 -29.625 1.00 84.19 200 GLY A CA 1
ATOM 1532 C C . GLY A 1 200 ? 20.245 -17.337 -28.775 1.00 84.19 200 GLY A C 1
ATOM 1533 O O . GLY A 1 200 ? 20.196 -17.520 -27.562 1.00 84.19 200 GLY A O 1
ATOM 1534 N N . GLU A 1 201 ? 19.530 -16.387 -29.385 1.00 89.62 201 GLU A N 1
ATOM 1535 C CA . GLU A 1 201 ? 18.552 -15.556 -28.684 1.00 89.62 201 GLU A CA 1
ATOM 1536 C C . GLU A 1 201 ? 17.139 -16.150 -28.733 1.00 89.62 201 GLU A C 1
ATOM 1538 O O . GLU A 1 201 ? 16.735 -16.811 -29.694 1.00 89.62 201 GLU A O 1
ATOM 1543 N N . ASP A 1 202 ? 16.362 -15.878 -27.684 1.00 91.75 202 ASP A N 1
ATOM 1544 C CA . ASP A 1 202 ? 14.975 -16.325 -27.576 1.00 91.75 202 ASP A CA 1
ATOM 1545 C C . ASP A 1 202 ? 14.045 -15.460 -28.434 1.00 91.75 202 ASP A C 1
ATOM 1547 O O . ASP A 1 202 ? 14.193 -14.240 -28.529 1.00 91.75 202 ASP A O 1
ATOM 1551 N N . CYS A 1 203 ? 13.007 -16.073 -28.998 1.00 93.12 203 CYS A N 1
ATOM 1552 C CA . CYS A 1 203 ? 11.941 -15.358 -29.693 1.00 93.12 203 CYS A CA 1
ATOM 1553 C C . CYS A 1 203 ? 10.566 -15.925 -29.332 1.00 93.12 203 CYS A C 1
ATOM 1555 O O . CYS A 1 203 ? 10.446 -17.028 -28.800 1.00 93.12 203 CYS A O 1
ATOM 1557 N N . VAL A 1 204 ? 9.514 -15.161 -29.626 1.00 94.31 204 VAL A N 1
ATOM 1558 C CA . VAL A 1 204 ? 8.128 -15.599 -29.435 1.00 94.31 204 VAL A CA 1
ATOM 1559 C C . VAL A 1 204 ? 7.529 -15.967 -30.785 1.00 94.31 204 VAL A C 1
ATOM 1561 O O . VAL A 1 204 ? 7.470 -15.132 -31.691 1.00 94.31 204 VAL A O 1
ATOM 1564 N N . LEU A 1 205 ? 7.043 -17.201 -30.897 1.00 94.69 205 LEU A N 1
ATOM 1565 C CA . LEU A 1 205 ? 6.211 -17.642 -32.011 1.00 94.69 205 LEU A CA 1
ATOM 1566 C C . LEU A 1 205 ? 4.741 -17.508 -31.621 1.00 94.69 205 LEU A C 1
ATOM 1568 O O . LEU A 1 205 ? 4.310 -18.033 -30.597 1.00 94.69 205 LEU A O 1
ATOM 1572 N N . ILE A 1 206 ? 3.968 -16.807 -32.444 1.00 93.56 206 ILE A N 1
ATOM 1573 C CA . ILE A 1 206 ? 2.518 -16.716 -32.281 1.00 93.56 206 ILE A CA 1
ATOM 1574 C C . ILE A 1 206 ? 1.904 -17.793 -33.161 1.00 93.56 206 ILE A C 1
ATOM 1576 O O . ILE A 1 206 ? 2.043 -17.744 -34.386 1.00 93.56 206 ILE A O 1
ATOM 1580 N N . ALA A 1 207 ? 1.238 -18.755 -32.533 1.00 94.69 207 ALA A N 1
ATOM 1581 C CA . ALA A 1 207 ? 0.612 -19.874 -33.214 1.00 94.69 207 ALA A CA 1
ATOM 1582 C C . ALA A 1 207 ? -0.858 -20.026 -32.820 1.00 94.69 207 ALA A C 1
ATOM 1584 O O . ALA A 1 207 ? -1.262 -19.674 -31.713 1.00 94.69 207 ALA A O 1
ATOM 1585 N N . GLU A 1 208 ? -1.643 -20.566 -33.743 1.00 95.25 208 GLU A N 1
ATOM 1586 C CA . GLU A 1 208 ? -3.038 -20.941 -33.537 1.00 95.25 208 GLU A CA 1
ATOM 1587 C C . GLU A 1 208 ? -3.139 -22.465 -33.461 1.00 95.25 208 GLU A C 1
ATOM 1589 O O . GLU A 1 208 ? -2.601 -23.162 -34.323 1.00 95.25 208 GLU A O 1
ATOM 1594 N N . GLN A 1 209 ? -3.807 -22.985 -32.430 1.00 94.31 209 GLN A N 1
ATOM 1595 C CA . GLN A 1 209 ? -4.058 -24.418 -32.314 1.00 94.31 209 GLN A CA 1
ATOM 1596 C C . GLN A 1 209 ? -5.152 -24.837 -33.303 1.00 94.31 209 GLN A C 1
ATOM 1598 O O . GLN A 1 209 ? -6.235 -24.255 -33.330 1.00 94.31 209 GLN A O 1
ATOM 1603 N N . MET A 1 210 ? -4.861 -25.852 -34.107 1.00 96.12 210 MET A N 1
ATOM 1604 C CA . MET A 1 210 ? -5.761 -26.409 -35.110 1.00 96.12 210 MET A CA 1
ATOM 1605 C C . MET A 1 210 ? -6.586 -27.568 -34.534 1.00 96.12 210 MET A C 1
ATOM 1607 O O . MET A 1 210 ? -6.251 -28.148 -33.500 1.00 96.12 210 MET A O 1
ATOM 1611 N N . ALA A 1 211 ? -7.677 -27.924 -35.218 1.00 94.25 211 ALA A N 1
ATOM 1612 C CA . ALA A 1 211 ? -8.598 -28.977 -34.777 1.00 94.25 211 ALA A CA 1
ATOM 1613 C C . ALA A 1 211 ? -7.966 -30.383 -34.738 1.00 94.25 211 ALA A C 1
ATOM 1615 O O . ALA A 1 211 ? -8.448 -31.255 -34.022 1.00 94.25 211 ALA A O 1
ATOM 1616 N N . ASP A 1 212 ? -6.887 -30.596 -35.488 1.00 92.81 212 ASP A N 1
ATOM 1617 C CA . ASP A 1 212 ? -6.098 -31.831 -35.510 1.00 92.81 212 ASP A CA 1
ATOM 1618 C C . ASP A 1 212 ? -5.051 -31.904 -34.380 1.00 92.81 212 ASP A C 1
ATOM 1620 O O . ASP A 1 212 ? -4.304 -32.876 -34.289 1.00 92.81 212 ASP A O 1
ATOM 1624 N N . GLY A 1 213 ? -4.989 -30.883 -33.516 1.00 91.38 213 GLY A N 1
ATOM 1625 C CA . GLY A 1 213 ? -4.000 -30.760 -32.446 1.00 91.38 213 GLY A CA 1
ATOM 1626 C C . GLY A 1 213 ? -2.666 -30.147 -32.885 1.00 91.38 213 GLY A C 1
ATOM 1627 O O . GLY A 1 213 ? -1.786 -29.964 -32.043 1.00 91.38 213 GLY A O 1
ATOM 1628 N N . GLY A 1 214 ? -2.507 -29.801 -34.166 1.00 92.81 214 GLY A N 1
ATOM 1629 C CA . GLY A 1 214 ? -1.350 -29.074 -34.679 1.00 92.81 214 GLY A CA 1
ATOM 1630 C C . GLY A 1 214 ? -1.354 -27.592 -34.293 1.00 92.81 214 GLY A C 1
ATOM 1631 O O . GLY A 1 214 ? -2.346 -27.052 -33.806 1.00 92.81 214 GLY A O 1
ATOM 1632 N N . PHE A 1 215 ? -0.237 -26.906 -34.544 1.00 95.31 215 PHE A N 1
ATOM 1633 C CA . PHE A 1 215 ? -0.088 -25.471 -34.284 1.00 95.31 215 PHE A CA 1
ATOM 1634 C C . PHE A 1 215 ? 0.360 -24.741 -35.553 1.00 95.31 215 PHE A C 1
ATOM 1636 O O . PHE A 1 215 ? 1.474 -24.938 -36.039 1.00 95.31 215 PHE A O 1
ATOM 1643 N N . ALA A 1 216 ? -0.497 -23.868 -36.083 1.00 94.00 216 ALA A N 1
ATOM 1644 C CA . ALA A 1 216 ? -0.182 -23.025 -37.229 1.00 94.00 216 ALA A CA 1
ATOM 1645 C C . ALA A 1 216 ? 0.557 -21.761 -36.767 1.00 94.00 216 ALA A C 1
ATOM 1647 O O . ALA A 1 216 ? -0.052 -20.845 -36.213 1.00 94.00 216 ALA A O 1
ATOM 1648 N N . ILE A 1 217 ? 1.872 -21.699 -36.992 1.00 95.50 217 ILE A N 1
ATOM 1649 C CA . ILE A 1 217 ? 2.706 -20.537 -36.647 1.00 95.50 217 ILE A CA 1
ATOM 1650 C C . ILE A 1 217 ? 2.447 -19.408 -37.651 1.00 95.50 217 ILE A C 1
ATOM 1652 O O . ILE A 1 217 ? 2.648 -19.578 -38.852 1.00 95.50 217 ILE A O 1
ATOM 1656 N N . ARG A 1 218 ? 2.021 -18.241 -37.158 1.00 93.69 218 ARG A N 1
ATOM 1657 C CA . ARG A 1 218 ? 1.641 -17.080 -37.981 1.00 93.69 218 ARG A CA 1
ATOM 1658 C C . ARG A 1 218 ? 2.619 -15.910 -37.891 1.00 93.69 218 ARG A C 1
ATOM 1660 O O . ARG A 1 218 ? 2.675 -15.114 -38.823 1.00 93.69 218 ARG A O 1
ATOM 1667 N N . ALA A 1 219 ? 3.368 -15.778 -36.795 1.00 92.75 219 ALA A N 1
ATOM 1668 C CA . ALA A 1 219 ? 4.323 -14.681 -36.625 1.00 92.75 219 ALA A CA 1
ATOM 1669 C C . ALA A 1 219 ? 5.499 -15.043 -35.710 1.00 92.75 219 ALA A C 1
ATOM 1671 O O . ALA A 1 219 ? 5.361 -15.871 -34.809 1.00 92.75 219 ALA A O 1
ATOM 1672 N N . LEU A 1 220 ? 6.626 -14.355 -35.919 1.00 94.00 220 LEU A N 1
ATOM 1673 C CA . LEU A 1 220 ? 7.826 -14.392 -35.082 1.00 94.00 220 LEU A CA 1
ATOM 1674 C C . LEU A 1 220 ? 8.093 -12.988 -34.523 1.00 94.00 220 LEU A C 1
ATOM 1676 O O . LEU A 1 220 ? 8.124 -12.013 -35.274 1.00 94.00 220 LEU A O 1
ATOM 1680 N N . VAL A 1 221 ? 8.295 -12.876 -33.208 1.00 94.31 221 VAL A N 1
ATOM 1681 C CA . VAL A 1 221 ? 8.528 -11.603 -32.509 1.00 94.31 221 VAL A CA 1
ATOM 1682 C C . VAL A 1 221 ? 9.806 -11.675 -31.673 1.00 94.31 221 VAL A C 1
ATOM 1684 O O . VAL A 1 221 ? 9.964 -12.576 -30.854 1.00 94.31 221 VAL A O 1
ATOM 1687 N N . ARG A 1 222 ? 10.690 -10.681 -31.840 1.00 93.69 222 ARG A N 1
ATOM 1688 C CA . ARG A 1 222 ? 11.966 -10.553 -31.100 1.00 93.69 222 ARG A CA 1
ATOM 1689 C C . ARG A 1 222 ? 12.028 -9.376 -30.128 1.00 93.69 222 ARG A C 1
ATOM 1691 O O . ARG A 1 222 ? 13.035 -9.170 -29.475 1.00 93.69 222 ARG A O 1
ATOM 1698 N N . LYS A 1 223 ? 10.979 -8.553 -30.048 1.00 91.94 223 LYS A N 1
ATOM 1699 C CA . LYS A 1 223 ? 10.991 -7.378 -29.163 1.00 91.94 223 LYS A CA 1
ATOM 1700 C C . LYS A 1 223 ? 11.127 -7.822 -27.704 1.00 91.94 223 LYS A C 1
ATOM 1702 O O . LYS A 1 223 ? 10.266 -8.566 -27.234 1.00 91.94 223 LYS A O 1
ATOM 1707 N N . ASP A 1 224 ? 12.098 -7.267 -26.977 1.00 85.75 224 ASP A N 1
ATOM 1708 C CA . ASP A 1 224 ? 12.369 -7.584 -25.563 1.00 85.75 224 ASP A CA 1
ATOM 1709 C C . ASP A 1 224 ? 11.120 -7.548 -24.684 1.00 85.75 224 ASP A C 1
ATOM 1711 O O . ASP A 1 224 ? 10.914 -8.411 -23.836 1.00 85.75 224 ASP A O 1
ATOM 1715 N N . GLY A 1 225 ? 10.242 -6.563 -24.900 1.00 84.25 225 GLY A N 1
ATOM 1716 C CA . GLY A 1 225 ? 8.988 -6.452 -24.154 1.00 84.25 225 GLY A CA 1
ATOM 1717 C C . GLY A 1 225 ? 8.064 -7.662 -24.333 1.00 84.25 225 GLY A C 1
ATOM 1718 O O . GLY A 1 225 ? 7.435 -8.090 -23.369 1.00 84.25 225 GLY A O 1
ATOM 1719 N N . ALA A 1 226 ? 8.002 -8.237 -25.537 1.00 90.50 226 ALA A N 1
ATOM 1720 C CA . ALA A 1 226 ? 7.187 -9.416 -25.826 1.00 90.50 226 ALA A CA 1
ATOM 1721 C C . ALA A 1 226 ? 7.833 -10.697 -25.277 1.00 90.50 226 ALA A C 1
ATOM 1723 O O . ALA A 1 226 ? 7.152 -11.496 -24.638 1.00 90.50 226 ALA A O 1
ATOM 1724 N N . VAL A 1 227 ? 9.149 -10.852 -25.461 1.00 93.25 227 VAL A N 1
ATOM 1725 C CA . VAL A 1 227 ? 9.918 -11.998 -24.947 1.00 93.25 227 VAL A CA 1
ATOM 1726 C C . VAL A 1 227 ? 9.856 -12.047 -23.414 1.00 93.25 227 VAL A C 1
ATOM 1728 O O . VAL A 1 227 ? 9.494 -13.069 -22.835 1.00 93.25 227 VAL A O 1
ATOM 1731 N N . ASN A 1 228 ? 10.084 -10.918 -22.735 1.00 87.25 228 ASN A N 1
ATOM 1732 C CA . ASN A 1 228 ? 10.003 -10.835 -21.273 1.00 87.25 228 ASN A CA 1
ATOM 1733 C C . ASN A 1 228 ? 8.586 -11.084 -20.738 1.00 87.25 228 ASN A C 1
ATOM 1735 O O . ASN A 1 228 ? 8.424 -11.682 -19.670 1.00 87.25 228 ASN A O 1
ATOM 1739 N N . ALA A 1 229 ? 7.552 -10.635 -21.455 1.00 88.69 229 ALA A N 1
ATOM 1740 C CA . ALA A 1 229 ? 6.169 -10.913 -21.081 1.00 88.69 229 ALA A CA 1
ATOM 1741 C C . ALA A 1 229 ? 5.853 -12.415 -21.174 1.00 88.69 229 ALA A C 1
ATOM 1743 O O . ALA A 1 229 ? 5.256 -12.959 -20.244 1.00 88.69 229 ALA A O 1
ATOM 1744 N N . ALA A 1 230 ? 6.314 -13.090 -22.233 1.00 93.88 230 ALA A N 1
ATOM 1745 C CA . ALA A 1 230 ? 6.169 -14.535 -22.392 1.00 93.88 230 ALA A CA 1
ATOM 1746 C C . ALA A 1 230 ? 6.890 -15.306 -21.272 1.00 93.88 230 ALA A C 1
ATOM 1748 O O . ALA A 1 230 ? 6.272 -16.142 -20.617 1.00 93.88 230 ALA A O 1
ATOM 1749 N N . PHE A 1 231 ? 8.143 -14.959 -20.954 1.00 91.94 231 PHE A N 1
ATOM 1750 C CA . PHE A 1 231 ? 8.862 -15.569 -19.827 1.00 91.94 231 PHE A CA 1
ATOM 1751 C C . PHE A 1 231 ? 8.197 -15.296 -18.471 1.00 91.94 231 PHE A C 1
ATOM 1753 O O . PHE A 1 231 ? 8.164 -16.163 -17.600 1.00 91.94 231 PHE A O 1
ATOM 1760 N N . THR A 1 232 ? 7.615 -14.110 -18.277 1.00 87.56 232 THR A N 1
ATOM 1761 C CA . THR A 1 232 ? 6.862 -13.796 -17.051 1.00 87.56 232 THR A CA 1
ATOM 1762 C C . THR A 1 232 ? 5.614 -14.669 -16.908 1.00 87.56 232 THR A C 1
ATOM 1764 O O . THR A 1 232 ? 5.283 -15.067 -15.788 1.00 87.56 232 THR A O 1
ATOM 1767 N N . ALA A 1 233 ? 4.920 -14.951 -18.015 1.00 89.12 233 ALA A N 1
ATOM 1768 C CA . ALA A 1 233 ? 3.786 -15.871 -18.035 1.00 89.12 233 ALA A CA 1
ATOM 1769 C C . ALA A 1 233 ? 4.244 -17.309 -17.746 1.00 89.12 233 ALA A C 1
ATOM 1771 O O . ALA A 1 233 ? 3.716 -17.930 -16.826 1.00 89.12 233 ALA A O 1
ATOM 1772 N N . LEU A 1 234 ? 5.311 -17.767 -18.413 1.00 89.62 234 LEU A N 1
ATOM 1773 C CA . LEU A 1 234 ? 5.909 -19.088 -18.200 1.00 89.62 234 LEU A CA 1
ATOM 1774 C C . LEU A 1 234 ? 6.320 -19.316 -16.737 1.00 89.62 234 LEU A C 1
ATOM 1776 O O . LEU A 1 234 ? 6.029 -20.366 -16.172 1.00 89.62 234 LEU A O 1
ATOM 1780 N N . TYR A 1 235 ? 6.928 -18.318 -16.083 1.00 88.69 235 TYR A N 1
ATOM 1781 C CA . TYR A 1 235 ? 7.227 -18.375 -14.646 1.00 88.69 235 TYR A CA 1
ATOM 1782 C C . TYR A 1 235 ? 5.975 -18.683 -13.806 1.00 88.69 235 TYR A C 1
ATOM 1784 O O . TYR A 1 235 ? 6.036 -19.426 -12.825 1.00 88.69 235 TYR A O 1
ATOM 1792 N N . GLY A 1 236 ? 4.837 -18.075 -14.161 1.00 84.31 236 GLY A N 1
ATOM 1793 C CA . GLY A 1 236 ? 3.557 -18.310 -13.498 1.00 84.31 236 GLY A CA 1
ATOM 1794 C C . GLY A 1 236 ? 3.105 -19.761 -13.627 1.00 84.31 236 GLY A C 1
ATOM 1795 O O . GLY A 1 236 ? 2.732 -20.368 -12.620 1.00 84.31 236 GLY A O 1
ATOM 1796 N N . ASP A 1 237 ? 3.216 -20.320 -14.829 1.00 86.12 237 ASP A N 1
ATOM 1797 C CA . ASP A 1 237 ? 2.825 -21.696 -15.125 1.00 86.12 237 ASP A CA 1
ATOM 1798 C C . ASP A 1 237 ? 3.728 -22.702 -14.404 1.00 86.12 237 ASP A C 1
ATOM 1800 O O . ASP A 1 237 ? 3.214 -23.546 -13.669 1.00 86.12 237 ASP A O 1
ATOM 1804 N N . ILE A 1 238 ? 5.057 -22.544 -14.487 1.00 85.38 238 ILE A N 1
ATOM 1805 C CA . ILE A 1 238 ? 6.034 -23.386 -13.768 1.00 85.38 238 ILE A CA 1
ATOM 1806 C C . ILE A 1 238 ? 5.732 -23.386 -12.267 1.00 85.38 238 ILE A C 1
ATOM 1808 O O . ILE A 1 238 ? 5.633 -24.439 -11.635 1.00 85.38 238 ILE A O 1
ATOM 1812 N N . LYS A 1 239 ? 5.526 -22.203 -11.679 1.00 83.62 239 LYS A N 1
ATOM 1813 C CA . LYS A 1 239 ? 5.229 -22.086 -10.249 1.00 83.62 239 LYS A CA 1
ATOM 1814 C C . LYS A 1 239 ? 3.892 -22.730 -9.885 1.00 83.62 239 LYS A C 1
ATOM 1816 O O . LYS A 1 239 ? 3.775 -23.330 -8.819 1.00 83.62 239 LYS A O 1
ATOM 1821 N N . SER A 1 240 ? 2.880 -22.605 -10.743 1.00 80.56 240 SER A N 1
ATOM 1822 C CA . SER A 1 240 ? 1.579 -23.241 -10.521 1.00 80.56 240 SER A CA 1
ATOM 1823 C C . SER A 1 240 ? 1.685 -24.770 -10.541 1.00 80.56 240 SER A C 1
ATOM 1825 O O . SER A 1 240 ? 1.120 -25.423 -9.664 1.00 80.56 240 SER A O 1
ATOM 1827 N N . GLN A 1 241 ? 2.488 -25.321 -11.455 1.00 79.56 241 GLN A N 1
ATOM 1828 C CA . GLN A 1 241 ? 2.765 -26.752 -11.558 1.00 79.56 241 GLN A CA 1
ATOM 1829 C C . GLN A 1 241 ? 3.556 -27.260 -10.351 1.00 79.56 241 GLN A C 1
ATOM 1831 O O . GLN A 1 241 ? 3.186 -28.273 -9.772 1.00 79.56 241 GLN A O 1
ATOM 1836 N N . GLN A 1 242 ? 4.574 -26.525 -9.893 1.00 80.25 242 GLN A N 1
ATOM 1837 C CA . GLN A 1 242 ? 5.316 -26.861 -8.670 1.00 80.25 242 GLN A CA 1
ATOM 1838 C C . GLN A 1 242 ? 4.410 -26.879 -7.432 1.00 80.25 242 GLN A C 1
ATOM 1840 O O . GLN A 1 242 ? 4.507 -27.776 -6.598 1.00 80.25 242 GLN A O 1
ATOM 1845 N N . ILE A 1 243 ? 3.500 -25.906 -7.310 1.00 75.50 243 ILE A N 1
ATOM 1846 C CA . ILE A 1 243 ? 2.526 -25.869 -6.211 1.00 75.50 243 ILE A CA 1
ATOM 1847 C C . ILE A 1 243 ? 1.554 -27.053 -6.302 1.00 75.50 243 ILE A C 1
ATOM 1849 O O . ILE A 1 243 ? 1.204 -27.619 -5.267 1.00 75.50 243 ILE A O 1
ATOM 1853 N N . ALA A 1 244 ? 1.103 -27.420 -7.505 1.00 77.00 244 ALA A N 1
ATOM 1854 C CA . ALA A 1 244 ? 0.236 -28.578 -7.713 1.00 77.00 244 ALA A CA 1
ATOM 1855 C C . ALA A 1 244 ? 0.956 -29.889 -7.352 1.00 77.00 244 ALA A C 1
ATOM 1857 O O . ALA A 1 244 ? 0.453 -30.639 -6.520 1.00 77.00 244 ALA A O 1
ATOM 1858 N N . ALA A 1 245 ? 2.175 -30.090 -7.856 1.00 73.88 245 ALA A N 1
ATOM 1859 C CA . ALA A 1 245 ? 3.005 -31.251 -7.550 1.00 73.88 245 ALA A CA 1
ATOM 1860 C C . ALA A 1 245 ? 3.299 -31.370 -6.045 1.00 73.88 245 ALA A C 1
ATOM 1862 O O . ALA A 1 245 ? 3.171 -32.446 -5.468 1.00 73.88 245 ALA A O 1
ATOM 1863 N N . GLN A 1 246 ? 3.611 -30.262 -5.361 1.00 72.00 246 GLN A N 1
ATOM 1864 C CA . GLN A 1 246 ? 3.832 -30.284 -3.911 1.00 72.00 246 GLN A CA 1
ATOM 1865 C C . GLN A 1 246 ? 2.565 -30.659 -3.130 1.00 72.00 246 GLN A C 1
ATOM 1867 O O . GLN A 1 246 ? 2.650 -31.333 -2.103 1.00 72.00 246 GLN A O 1
ATOM 1872 N N . LYS A 1 247 ? 1.382 -30.230 -3.590 1.00 73.62 247 LYS A N 1
ATOM 1873 C CA . LYS A 1 247 ? 0.109 -30.629 -2.973 1.00 73.62 247 LYS A CA 1
ATOM 1874 C C . LYS A 1 247 ? -0.162 -32.119 -3.153 1.00 73.62 247 LYS A C 1
ATOM 1876 O O . LYS A 1 247 ? -0.611 -32.746 -2.202 1.00 73.62 247 LYS A O 1
ATOM 1881 N N . GLU A 1 248 ? 0.123 -32.669 -4.329 1.00 71.31 248 GLU A N 1
ATOM 1882 C CA . GLU A 1 248 ? -0.022 -34.103 -4.602 1.00 71.31 248 GLU A CA 1
ATOM 1883 C C . GLU A 1 248 ? 0.937 -34.939 -3.745 1.00 71.31 248 GLU A C 1
ATOM 1885 O O . GLU A 1 248 ? 0.506 -35.907 -3.125 1.00 71.31 248 GLU A O 1
ATOM 1890 N N . VAL A 1 249 ? 2.200 -34.516 -3.610 1.00 70.94 249 VAL A N 1
ATOM 1891 C CA . VAL A 1 249 ? 3.184 -35.177 -2.732 1.00 70.94 249 VAL A CA 1
ATOM 1892 C C . VAL A 1 249 ? 2.749 -35.135 -1.266 1.00 70.94 249 VAL A C 1
ATOM 1894 O O . VAL A 1 249 ? 2.830 -36.143 -0.569 1.00 70.94 249 VAL A O 1
ATOM 1897 N N . ASN A 1 250 ? 2.251 -33.994 -0.784 1.00 71.06 250 ASN A N 1
ATOM 1898 C CA . ASN A 1 250 ? 1.755 -33.893 0.589 1.00 71.06 250 ASN A CA 1
ATOM 1899 C C . ASN A 1 250 ? 0.526 -34.789 0.811 1.00 71.06 250 ASN A C 1
ATOM 1901 O O . ASN A 1 250 ? 0.458 -35.478 1.822 1.00 71.06 250 ASN A O 1
ATOM 1905 N N . ALA A 1 251 ? -0.402 -34.836 -0.149 1.00 72.31 251 ALA A N 1
ATOM 1906 C CA . ALA A 1 251 ? -1.575 -35.703 -0.076 1.00 72.31 251 ALA A CA 1
ATOM 1907 C C . ALA A 1 251 ? -1.207 -37.199 -0.076 1.00 72.31 251 ALA A C 1
ATOM 1909 O O . ALA A 1 251 ? -1.831 -37.976 0.644 1.00 72.31 251 ALA A O 1
ATOM 1910 N N . ALA A 1 252 ? -0.184 -37.598 -0.839 1.00 67.00 252 ALA A N 1
ATOM 1911 C CA . ALA A 1 252 ? 0.331 -38.967 -0.838 1.00 67.00 252 ALA A CA 1
ATOM 1912 C C . ALA A 1 252 ? 0.988 -39.333 0.506 1.00 67.00 252 ALA A C 1
ATOM 1914 O O . ALA A 1 252 ? 0.676 -40.372 1.083 1.00 67.00 252 ALA A O 1
ATOM 1915 N N . ASN A 1 253 ? 1.817 -38.441 1.058 1.00 68.19 253 ASN A N 1
ATOM 1916 C CA . ASN A 1 253 ? 2.465 -38.656 2.356 1.00 68.19 253 ASN A CA 1
ATOM 1917 C C . ASN A 1 253 ? 1.456 -38.730 3.520 1.00 68.19 253 ASN A C 1
ATOM 1919 O O . ASN A 1 253 ? 1.638 -39.518 4.449 1.00 68.19 253 ASN A O 1
ATOM 1923 N N . ASP A 1 254 ? 0.381 -37.937 3.469 1.00 69.81 254 ASP A N 1
ATOM 1924 C CA . ASP A 1 254 ? -0.688 -37.965 4.474 1.00 69.81 254 ASP A CA 1
ATOM 1925 C C . ASP A 1 254 ? -1.529 -39.257 4.392 1.00 69.81 254 ASP A C 1
ATOM 1927 O O . ASP A 1 254 ? -1.983 -39.765 5.421 1.00 69.81 254 ASP A O 1
ATOM 1931 N N . ALA A 1 255 ? -1.704 -39.823 3.192 1.00 60.91 255 ALA A N 1
ATOM 1932 C CA . ALA A 1 255 ? -2.387 -41.101 2.990 1.00 60.91 255 ALA A CA 1
ATOM 1933 C C . ALA A 1 255 ? -1.557 -42.292 3.509 1.00 60.91 255 ALA A C 1
ATOM 1935 O O . ALA A 1 255 ? -2.088 -43.134 4.237 1.00 60.91 255 ALA A O 1
ATOM 1936 N N . ASP A 1 256 ? -0.251 -42.326 3.231 1.00 59.66 256 ASP A N 1
ATOM 1937 C CA . ASP A 1 256 ? 0.648 -43.387 3.710 1.00 59.66 256 ASP A CA 1
ATOM 1938 C C . ASP A 1 256 ? 0.841 -43.345 5.238 1.00 59.66 256 ASP A C 1
ATOM 1940 O O . ASP A 1 256 ? 0.857 -44.382 5.909 1.00 59.66 256 ASP A O 1
ATOM 1944 N N . GLY A 1 257 ? 0.895 -42.146 5.831 1.00 57.03 257 GLY A N 1
ATOM 1945 C CA . GLY A 1 257 ? 0.953 -41.966 7.286 1.00 57.03 257 GLY A CA 1
ATOM 1946 C C . GLY A 1 257 ? -0.325 -42.389 8.027 1.00 57.03 257 GLY A C 1
ATOM 1947 O O . GLY A 1 257 ? -0.266 -42.730 9.213 1.00 57.03 257 GLY A O 1
ATOM 1948 N N . ALA A 1 258 ? -1.479 -42.389 7.350 1.00 55.75 258 ALA A N 1
ATOM 1949 C CA . ALA A 1 258 ? -2.741 -42.881 7.901 1.00 55.75 258 ALA A CA 1
ATOM 1950 C C . ALA A 1 258 ? -2.830 -44.416 7.871 1.00 55.75 258 ALA A C 1
ATOM 1952 O O . ALA A 1 258 ? -3.339 -45.009 8.822 1.00 55.75 258 ALA A O 1
ATOM 1953 N N . ILE A 1 259 ? -2.282 -45.059 6.834 1.00 53.28 259 ILE A N 1
ATOM 1954 C CA . ILE A 1 259 ? -2.232 -46.525 6.707 1.00 53.28 259 ILE A CA 1
ATOM 1955 C C . ILE A 1 259 ? -1.269 -47.124 7.745 1.00 53.28 259 ILE A C 1
ATOM 1957 O O . ILE A 1 259 ? -1.604 -48.107 8.402 1.00 53.28 259 ILE A O 1
ATOM 1961 N N . ALA A 1 260 ? -0.121 -46.484 7.991 1.00 52.78 260 ALA A N 1
ATOM 1962 C CA . ALA A 1 260 ? 0.857 -46.934 8.989 1.00 52.78 260 ALA A CA 1
ATOM 1963 C C . ALA A 1 260 ? 0.386 -46.817 10.457 1.00 52.78 260 ALA A C 1
ATOM 1965 O O . ALA A 1 260 ? 1.000 -47.404 11.340 1.00 52.78 260 ALA A O 1
ATOM 1966 N N . LYS A 1 261 ? -0.686 -46.062 10.741 1.00 50.47 261 LYS A N 1
ATOM 1967 C CA . LYS A 1 261 ? -1.296 -45.958 12.085 1.00 50.47 261 LYS A CA 1
ATOM 1968 C C . LYS A 1 261 ? -2.458 -46.931 12.312 1.00 50.47 261 LYS A C 1
ATOM 1970 O O . LYS A 1 261 ? -3.016 -46.943 13.407 1.00 50.47 261 LYS A O 1
ATOM 1975 N N . GLN A 1 262 ? -2.855 -47.681 11.285 1.00 49.88 262 GLN A N 1
ATOM 1976 C CA . GLN A 1 262 ? -3.951 -48.655 11.341 1.00 49.88 262 GLN A CA 1
ATOM 1977 C C . GLN A 1 262 ? -3.473 -50.116 11.256 1.00 49.88 262 GLN A C 1
ATOM 1979 O O . GLN A 1 262 ? -4.309 -51.017 11.313 1.00 49.88 262 GLN A O 1
ATOM 1984 N N . ALA A 1 263 ? -2.160 -50.343 11.144 1.00 44.44 263 ALA A N 1
ATOM 1985 C CA . ALA A 1 263 ? -1.504 -51.646 11.276 1.00 44.44 263 ALA A CA 1
ATOM 1986 C C . ALA A 1 263 ? -0.862 -51.780 12.665 1.00 44.44 263 ALA A C 1
ATOM 1988 O O . ALA A 1 263 ? -0.873 -52.909 13.201 1.00 44.44 263 ALA A O 1
#

pLDDT: mean 81.92, std 17.59, range [35.0, 97.62]

Foldseek 3Di:
DDDDDDDDDDDDDDDDDDDPPDPDPPPPPVVVVVVVVVVVVVVVVVVCCVVPVVLVVLLVVQLVLLVLLVLLDDDDPVVVVVSLVVLVVLCVVVVHDDDSPDRSSLSSLCSVVPVPDPVVSVLSSQLSVVCVVVVPRSVCRSVVQVVQVHSVSSSVDDPPPDDDLQRLLVVLVVCVVVDDDPDDDDDPVVVVVDDPVQVPHDWDFDWDQDPVRDTHTDDIGDDPVVSSVVSSVSSVVVVVVVVVVVVVVVVVVVVVVVVVVVD

Sequence (263 aa):
MNTLMNAVETTATNNVVLNDKMAQASDKSHVAINAGKLLASMEADRLSWEQGAYKASNLERNQLLAKCLTFSGELSVAESKQRSAALEAFFKERGYKYKKDSHIIARVVRAVFGNIDRRRVSTYALVLRQAQKSKVEPTQLAQWIEDNGGIQEIKLSRSATFVSPTAKASIAKADIANLPVLAIAKSEQLSQLADAGYVGEDCVLIAEQMADGGFAIRALVRKDGAVNAAFTALYGDIKSQQIAAQKEVNAANDADGAIAKQA

Organism: NCBI:txid1743159

Secondary structure (DSSP, 8-state):
--------------------------HHHHHHHHHHHHHHHHHHHHHHHIIIIIHHHHHHHHHHHHHHHHHTS---HHHHHHHHHHHHHHHHHTT----TTS-HHHHHHHHHHTTS-HHHHHHHHHHHHHHHHTT--GGGHHHHHHHTTSHHHHHHPPPTT---HHHHHHHHHHHGGGS--------HHHHHH--GGGTT---EEEEEE-TTS-EEEEEEE--HHHHHHHHHHHHHHHHHHHHHHHHHHHHHHHHHHHHTT--